Protein AF-A0A3L6RQE0-F1 (afdb_monomer)

Mean predicted aligned error: 14.29 Å

pLDDT: mean 78.89, std 15.59, range [37.16, 96.25]

Secondary structure (DSSP, 8-state):
-PPPP-TTHHHHHHHSTTT---EEEEEEEEEPPP-S--TTPPPPEEEEEE-SS-EEEEEPPGGGTHHHHTTSS-TT-EEE-SS-------BTTB--EEEEPHHHHHHHHSS-HHHHHIIIIIS--HHHHHHHHHHHTTEEEEEEEEEEEEEETTEEEEEEEEEEEEEPPHHHHHHHHHHHHHHHS---S-----------PPPB--HHHHHHHTT--SS-EEEEEEEEE-EE--SSSEEEE---EETTEE---B-EEPTTS-EEETTTTEEES--EEEE-EEEE-

Foldseek 3Di:
DDDQWPPPVVVVCAVDPPPDFTKWFFQAKDFDDDPDPDPDAQTKIWTWTHSPHDIDIDIDDSVCSVCVVVVVDGGGRIDIHPHDDDDDFFDVAGKDWAKEFLQQVCVQLVDHQQVLCCCVPPVNVVVVNVVSVVVRAQFKWWFWWWWDFDQDPNATFIHIYGDHTGGDDVVVVVVVVVVVVVVVDDDDDDDDPDPPDDDDDAAEDGPNVSVVCGRVDPDIGIYIYTTGFHDKPPVPFKAFFAQDDDPNHGRRDHWDQDPVRWTADPVVRDIGNDTGMGTTIGTMD

Nearest PDB structures (foldseek):
  2cqa-assembly1_A  TM=5.561E-01  e=3.765E-01  Homo sapiens
  7zi4-assembly1_D  TM=5.943E-01  e=1.727E+00  Homo sapiens
  5xxu-assembly1_X  TM=3.692E-01  e=7.918E+00  Toxoplasma gondii
  6odm-assembly1_5  TM=3.139E-01  e=6.032E+00  Human alphaherpesvirus 1 strain KOS

Solvent-accessible surface area (backbone atoms only — not comparable to full-atom values): 16237 Å² total; per-residue (Å²): 132,90,79,80,50,35,61,56,38,61,68,49,39,51,79,47,66,72,79,64,64,47,30,30,30,27,70,38,64,44,78,51,81,82,91,62,99,61,97,81,72,72,61,50,32,42,36,28,38,24,17,86,76,46,75,44,78,48,73,55,57,62,92,54,31,59,39,47,76,73,55,72,50,38,65,72,34,74,46,65,46,80,76,72,84,56,81,75,50,52,30,104,67,29,57,40,72,30,35,32,32,44,66,17,36,31,58,56,66,72,48,54,42,48,57,58,46,36,27,58,70,72,72,54,38,56,65,65,45,49,53,51,52,57,73,47,38,78,39,58,26,40,33,33,32,41,38,32,45,44,78,54,95,92,38,66,39,59,42,36,34,28,63,37,53,40,74,65,50,72,67,65,48,49,54,51,53,54,51,54,54,58,73,70,52,81,90,76,86,77,84,83,80,78,84,83,81,71,78,86,73,70,53,75,47,52,32,38,64,49,58,75,46,57,42,70,43,92,59,73,44,68,34,30,30,68,32,40,35,68,52,69,46,75,91,57,36,52,45,46,13,36,72,52,69,54,95,90,38,75,58,61,45,71,34,47,75,46,97,88,65,35,32,35,21,83,87,78,70,47,75,42,80,73,70,40,45,38,32,43,25,58,32,45,42

Radius of gyration: 23.14 Å; Cα contacts (8 Å, |Δi|>4): 524; chains: 1; bounding box: 54×66×64 Å

Organism: Panicum miliaceum (NCBI:txid4540)

Structure (mmCIF, N/CA/C/O backbone):
data_AF-A0A3L6RQE0-F1
#
_entry.id   AF-A0A3L6RQE0-F1
#
loop_
_atom_site.group_PDB
_atom_site.id
_atom_site.type_symbol
_atom_site.label_atom_id
_atom_site.label_alt_id
_atom_site.label_comp_id
_atom_site.label_asym_id
_atom_site.label_entity_id
_atom_site.label_seq_id
_atom_site.pdbx_PDB_ins_code
_atom_site.Cartn_x
_atom_site.Cartn_y
_atom_site.Cartn_z
_atom_site.occupancy
_atom_site.B_iso_or_equiv
_atom_site.auth_seq_id
_atom_site.auth_comp_id
_atom_site.auth_asym_id
_atom_site.auth_atom_id
_atom_site.pdbx_PDB_model_num
ATOM 1 N N . MET A 1 1 ? 19.997 -33.971 -21.549 1.00 47.91 1 MET A N 1
ATOM 2 C CA . MET A 1 1 ? 18.535 -34.099 -21.370 1.00 47.91 1 MET A CA 1
ATOM 3 C C . MET A 1 1 ? 17.936 -32.717 -21.537 1.00 47.91 1 MET A C 1
ATOM 5 O O . MET A 1 1 ? 18.434 -31.799 -20.897 1.00 47.91 1 MET A O 1
ATOM 9 N N . ALA A 1 2 ? 16.962 -32.547 -22.431 1.00 62.84 2 ALA A N 1
ATOM 10 C CA . ALA A 1 2 ? 16.212 -31.298 -22.519 1.00 62.84 2 ALA A CA 1
ATOM 11 C C . ALA A 1 2 ? 15.302 -31.216 -21.287 1.00 62.84 2 ALA A C 1
ATOM 13 O O . ALA A 1 2 ? 14.578 -32.166 -21.003 1.00 62.84 2 ALA A O 1
ATOM 14 N N . VAL A 1 3 ? 15.424 -30.143 -20.509 1.00 79.00 3 VAL A N 1
ATOM 15 C CA . VAL A 1 3 ? 14.525 -29.876 -19.385 1.00 79.00 3 VAL A CA 1
ATOM 16 C C . VAL A 1 3 ? 13.423 -28.973 -19.914 1.00 79.00 3 VAL A C 1
ATOM 18 O O . VAL A 1 3 ? 13.719 -27.893 -20.422 1.00 79.00 3 VAL A O 1
ATOM 21 N N . ASP A 1 4 ? 12.174 -29.416 -19.808 1.00 88.31 4 ASP A N 1
ATOM 22 C CA . ASP A 1 4 ? 11.033 -28.624 -20.256 1.00 88.31 4 ASP A CA 1
ATOM 23 C C . ASP A 1 4 ? 10.726 -27.510 -19.252 1.00 88.31 4 ASP A C 1
ATOM 25 O O . ASP A 1 4 ? 10.445 -27.757 -18.075 1.00 88.31 4 ASP A O 1
ATOM 29 N N . LEU A 1 5 ? 10.788 -26.266 -19.730 1.00 91.88 5 LEU A N 1
ATOM 30 C CA . LEU A 1 5 ? 10.343 -25.097 -18.977 1.00 91.88 5 LEU A CA 1
ATOM 31 C C . LEU A 1 5 ? 8.812 -25.051 -18.941 1.00 91.88 5 LEU A C 1
ATOM 33 O O . LEU A 1 5 ? 8.138 -25.427 -19.902 1.00 91.88 5 LEU A O 1
ATOM 37 N N . SER A 1 6 ? 8.254 -24.546 -17.843 1.00 92.06 6 SER A N 1
ATOM 38 C CA . SER A 1 6 ? 6.813 -24.350 -17.672 1.00 92.06 6 SER A CA 1
ATOM 39 C C . SER A 1 6 ? 6.322 -23.148 -18.484 1.00 92.06 6 SER A C 1
ATOM 41 O O . SER A 1 6 ? 6.024 -22.101 -17.920 1.00 92.06 6 SER A O 1
ATOM 43 N N . ARG A 1 7 ? 6.259 -23.285 -19.812 1.00 89.44 7 ARG A N 1
ATOM 44 C CA . ARG A 1 7 ? 5.863 -22.218 -20.749 1.00 89.44 7 ARG A CA 1
ATOM 45 C C . ARG A 1 7 ? 4.547 -21.544 -20.350 1.00 89.44 7 ARG A C 1
ATOM 47 O O . ARG A 1 7 ? 3.559 -22.225 -20.091 1.00 89.44 7 ARG A O 1
ATOM 54 N N . GLY A 1 8 ? 4.532 -20.212 -20.346 1.00 82.81 8 GLY A N 1
ATOM 55 C CA . GLY A 1 8 ? 3.376 -19.399 -19.959 1.00 82.81 8 GLY A CA 1
ATOM 56 C C . GLY A 1 8 ? 3.173 -19.269 -18.446 1.00 82.81 8 GLY A C 1
ATOM 57 O O . GLY A 1 8 ? 2.335 -18.477 -18.015 1.00 82.81 8 GLY A O 1
ATOM 58 N N . ALA A 1 9 ? 3.937 -19.996 -17.623 1.00 83.38 9 ALA A N 1
ATOM 59 C CA . ALA A 1 9 ? 3.773 -19.947 -16.181 1.00 83.38 9 ALA A CA 1
ATOM 60 C C . ALA A 1 9 ? 4.142 -18.589 -15.591 1.00 83.38 9 ALA A C 1
ATOM 62 O O . ALA A 1 9 ? 3.524 -18.207 -14.612 1.00 83.38 9 ALA A O 1
ATOM 63 N N . VAL A 1 10 ? 5.080 -17.836 -16.174 1.00 77.75 10 VAL A N 1
ATOM 64 C CA . VAL A 1 10 ? 5.424 -16.500 -15.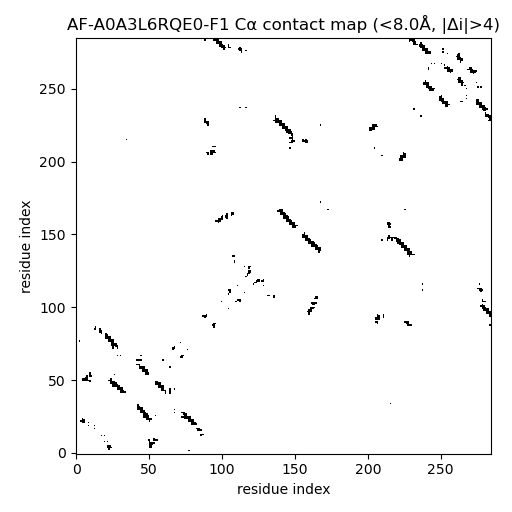656 1.00 77.75 10 VAL A CA 1
ATOM 65 C C . VAL A 1 10 ? 4.207 -15.568 -15.667 1.00 77.75 10 VAL A C 1
ATOM 67 O O . VAL A 1 10 ? 3.996 -14.843 -14.699 1.00 77.75 10 VAL A O 1
ATOM 70 N N . ALA A 1 11 ? 3.376 -15.629 -16.710 1.00 72.19 11 ALA A N 1
ATOM 71 C CA . ALA A 1 11 ? 2.123 -14.879 -16.757 1.00 72.19 11 ALA A CA 1
ATOM 72 C C . ALA A 1 11 ? 1.101 -15.430 -15.742 1.00 72.19 11 ALA A C 1
ATOM 74 O O . ALA A 1 11 ? 0.534 -14.676 -14.959 1.00 72.19 11 ALA A O 1
ATOM 75 N N . ALA A 1 12 ? 0.934 -16.755 -15.677 1.00 72.81 12 ALA A N 1
ATOM 76 C CA . ALA A 1 12 ? -0.024 -17.399 -14.770 1.00 72.81 12 ALA A CA 1
ATOM 77 C C . ALA A 1 12 ? 0.341 -17.273 -13.273 1.00 72.81 12 ALA A C 1
ATOM 79 O O . ALA A 1 12 ? -0.528 -17.329 -12.403 1.00 72.81 12 ALA A O 1
ATOM 80 N N . MET A 1 13 ? 1.625 -17.086 -12.953 1.00 68.19 13 MET A N 1
ATOM 81 C CA . MET A 1 13 ? 2.130 -16.907 -11.588 1.00 68.19 13 MET A CA 1
ATOM 82 C C . MET A 1 13 ? 1.535 -15.672 -10.897 1.00 68.19 13 MET A C 1
ATOM 84 O O . MET A 1 13 ? 1.446 -15.660 -9.671 1.00 68.19 13 MET A O 1
ATOM 88 N N . SER A 1 14 ? 1.120 -14.666 -11.669 1.00 58.84 14 SER A N 1
ATOM 89 C CA . SER A 1 14 ? 0.445 -13.455 -11.195 1.00 58.84 14 SER A CA 1
ATOM 90 C C . SER A 1 14 ? -1.030 -13.684 -10.835 1.00 58.84 14 SER A C 1
ATOM 92 O O . SER A 1 14 ? -1.529 -13.087 -9.883 1.00 58.84 14 SER A O 1
ATOM 94 N N . GLU A 1 15 ? -1.719 -14.564 -11.561 1.00 55.69 15 GLU A N 1
ATOM 95 C CA . GLU A 1 15 ? -3.167 -14.767 -11.432 1.00 55.69 15 GLU A CA 1
ATOM 96 C C . GLU A 1 15 ? -3.530 -15.783 -10.336 1.00 55.69 15 GLU A C 1
ATOM 98 O O . GLU A 1 15 ? -4.618 -15.717 -9.765 1.00 55.69 15 GLU A O 1
ATOM 103 N N . GLN A 1 16 ? -2.633 -16.732 -10.029 1.00 53.78 16 GLN A N 1
ATOM 104 C CA . GLN A 1 16 ? -2.876 -17.813 -9.057 1.00 53.78 16 GLN A CA 1
ATOM 105 C C . GLN A 1 16 ? -1.690 -18.111 -8.102 1.00 53.78 16 GLN A C 1
ATOM 107 O O . GLN A 1 16 ? -1.228 -19.258 -8.013 1.00 53.78 16 GLN A O 1
ATOM 112 N N . PRO A 1 17 ? -1.166 -17.128 -7.346 1.00 58.81 17 PRO A N 1
ATOM 113 C CA . PRO A 1 17 ? -0.177 -17.399 -6.299 1.00 58.81 17 PRO A CA 1
ATOM 114 C C . PRO A 1 17 ? -0.834 -18.068 -5.068 1.00 58.81 17 PRO A C 1
ATOM 116 O O . PRO A 1 17 ? -1.911 -17.627 -4.664 1.00 58.81 17 PRO A O 1
ATOM 119 N N . PRO A 1 18 ? -0.239 -19.094 -4.410 1.00 50.94 18 PRO A N 1
ATOM 120 C CA . PRO A 1 18 ? 1.022 -19.810 -4.663 1.00 50.94 18 PRO A CA 1
ATOM 121 C C . PRO A 1 18 ? 0.813 -21.253 -5.195 1.00 50.94 18 PRO A C 1
ATOM 123 O O . PRO A 1 18 ? 1.553 -22.169 -4.838 1.00 50.94 18 PRO A O 1
ATOM 126 N N . ALA A 1 19 ? -0.225 -21.510 -5.999 1.00 59.62 19 ALA A N 1
ATOM 127 C CA . ALA A 1 19 ? -0.614 -22.879 -6.368 1.00 59.62 19 ALA A CA 1
ATOM 128 C C . ALA A 1 19 ? 0.319 -23.552 -7.399 1.00 59.62 19 ALA A C 1
ATOM 130 O O . ALA A 1 19 ? 0.367 -24.783 -7.484 1.00 59.62 19 ALA A O 1
ATOM 131 N N . LEU A 1 20 ? 1.059 -22.771 -8.192 1.00 74.50 20 LEU A N 1
ATOM 132 C CA . LEU A 1 20 ? 1.929 -23.292 -9.248 1.00 74.50 20 LEU A CA 1
ATOM 133 C C . LEU A 1 20 ? 3.323 -23.629 -8.695 1.00 74.50 20 LEU A C 1
ATOM 135 O O . LEU A 1 20 ? 3.810 -23.006 -7.762 1.00 74.50 20 LEU A O 1
ATOM 139 N N . ARG A 1 21 ? 4.002 -24.616 -9.292 1.00 89.44 21 ARG A N 1
ATOM 140 C CA . ARG A 1 21 ? 5.417 -24.944 -9.010 1.00 89.44 21 ARG A CA 1
ATOM 141 C C . ARG A 1 21 ? 6.229 -24.952 -10.306 1.00 89.44 21 ARG A C 1
ATOM 143 O O . ARG A 1 21 ? 6.628 -26.024 -10.776 1.00 89.44 21 ARG A O 1
ATOM 150 N N . PRO A 1 22 ? 6.397 -23.782 -10.942 1.00 91.19 22 PRO A N 1
ATOM 151 C CA . PRO A 1 22 ? 6.916 -23.695 -12.296 1.00 91.19 22 PRO A CA 1
ATOM 152 C C . PRO A 1 22 ? 8.407 -24.019 -12.362 1.00 91.19 22 PRO A C 1
ATOM 154 O O . PRO A 1 22 ? 9.177 -23.717 -11.448 1.00 91.19 22 PRO A O 1
ATOM 157 N N . VAL A 1 23 ? 8.808 -24.628 -13.475 1.00 94.88 23 VAL A N 1
ATOM 158 C CA . VAL A 1 23 ? 10.204 -24.841 -13.855 1.00 94.88 23 VAL A CA 1
ATOM 159 C C . VAL A 1 23 ? 10.617 -23.703 -14.782 1.00 94.88 23 VAL A C 1
ATOM 161 O O . VAL A 1 23 ? 10.086 -23.580 -15.884 1.00 94.88 23 VAL A O 1
ATOM 164 N N . LEU A 1 24 ? 11.544 -22.865 -14.328 1.00 94.38 24 LEU A N 1
ATOM 165 C CA . LEU A 1 24 ? 11.995 -21.653 -15.010 1.00 94.38 24 LEU A CA 1
ATOM 166 C C . LEU A 1 24 ? 13.511 -21.680 -15.201 1.00 94.38 24 LEU A C 1
ATOM 168 O O . LEU A 1 24 ? 14.238 -22.343 -14.462 1.00 94.38 24 LEU A O 1
ATOM 172 N N . GLN A 1 25 ? 13.999 -20.922 -16.172 1.00 95.44 25 GLN A N 1
ATOM 173 C CA . GLN A 1 25 ? 15.420 -20.717 -16.404 1.00 95.44 25 GLN A CA 1
ATOM 174 C C . GLN A 1 25 ? 15.863 -19.349 -15.889 1.00 95.44 25 GLN A C 1
ATOM 176 O O . GLN A 1 25 ? 15.201 -18.345 -16.126 1.00 95.44 25 GLN A O 1
ATOM 181 N N . VAL A 1 26 ? 17.020 -19.287 -15.238 1.00 95.38 26 VAL A N 1
ATOM 182 C CA . VAL A 1 26 ? 17.689 -18.033 -14.886 1.00 95.38 26 VAL A CA 1
ATOM 183 C C . VAL A 1 26 ? 18.218 -17.389 -16.168 1.00 95.38 26 VAL A C 1
ATOM 185 O O . VAL A 1 26 ? 19.224 -17.825 -16.731 1.00 95.38 26 VAL A O 1
ATOM 188 N N . ALA A 1 27 ? 17.529 -16.359 -16.644 1.00 89.88 27 ALA A N 1
ATOM 189 C CA . ALA A 1 27 ? 17.930 -15.563 -17.797 1.00 89.88 27 ALA A CA 1
ATOM 190 C C . ALA A 1 27 ? 19.078 -14.606 -17.449 1.00 89.88 27 ALA A C 1
ATOM 192 O O . ALA A 1 27 ? 19.989 -14.422 -18.258 1.00 89.88 27 ALA A O 1
ATOM 193 N N . ASP A 1 28 ? 19.057 -14.052 -16.235 1.00 89.94 28 ASP A N 1
ATOM 194 C CA . ASP A 1 28 ? 20.114 -13.198 -15.703 1.00 89.94 28 ASP A CA 1
ATOM 195 C C . ASP A 1 28 ? 20.188 -13.291 -14.174 1.00 89.94 28 ASP A C 1
ATOM 197 O O . ASP A 1 28 ? 19.186 -13.548 -13.499 1.00 89.94 28 ASP A O 1
ATOM 201 N N . VAL A 1 29 ? 21.387 -13.086 -13.633 1.00 88.75 29 VAL A N 1
ATOM 202 C CA . VAL A 1 29 ? 21.613 -12.933 -12.197 1.00 88.75 29 VAL A CA 1
ATOM 203 C C . VAL A 1 29 ? 22.657 -11.859 -11.965 1.00 88.75 29 VAL A C 1
ATOM 205 O O . VAL A 1 29 ? 23.770 -11.927 -12.484 1.00 88.75 29 VAL A O 1
ATOM 208 N N . GLN A 1 30 ? 22.306 -10.881 -11.139 1.00 81.12 30 GLN A N 1
ATOM 209 C CA . GLN A 1 30 ? 23.227 -9.833 -10.737 1.00 81.12 30 GLN A CA 1
ATOM 210 C C . GLN A 1 30 ? 23.341 -9.810 -9.219 1.00 81.12 30 GLN A C 1
ATOM 212 O O . GLN A 1 30 ? 22.357 -9.583 -8.508 1.00 81.12 30 GLN A O 1
ATOM 217 N N . GLN A 1 31 ? 24.563 -10.019 -8.728 1.00 75.88 31 GLN A N 1
ATOM 218 C CA . GLN A 1 31 ? 24.910 -9.613 -7.373 1.00 75.88 31 GLN A CA 1
ATOM 219 C C . GLN A 1 31 ? 24.965 -8.091 -7.356 1.00 75.88 31 GLN A C 1
ATOM 221 O O . GLN A 1 31 ? 25.720 -7.470 -8.108 1.00 75.88 31 GLN A O 1
ATOM 226 N N . LEU A 1 32 ? 24.113 -7.492 -6.539 1.00 64.69 32 LEU A N 1
ATOM 227 C CA . LEU A 1 32 ? 24.085 -6.051 -6.386 1.00 64.69 32 LEU A CA 1
ATOM 228 C C . LEU A 1 32 ? 25.204 -5.658 -5.408 1.00 64.69 32 LEU A C 1
ATOM 230 O O . LEU A 1 32 ? 25.310 -6.273 -4.342 1.00 64.69 32 LEU A O 1
ATOM 234 N N . PRO A 1 33 ? 26.070 -4.692 -5.769 1.00 49.50 33 PRO A N 1
ATOM 235 C CA . PRO A 1 33 ? 27.198 -4.307 -4.935 1.00 49.50 33 PRO A CA 1
ATOM 236 C C . PRO A 1 33 ? 26.728 -3.811 -3.567 1.00 49.50 33 PRO A C 1
ATOM 238 O O . PRO A 1 33 ? 25.702 -3.140 -3.436 1.00 49.50 33 PRO A O 1
ATOM 241 N N . TRP A 1 34 ? 27.507 -4.144 -2.539 1.00 49.28 34 TRP A N 1
ATOM 242 C CA . TRP A 1 34 ? 27.291 -3.6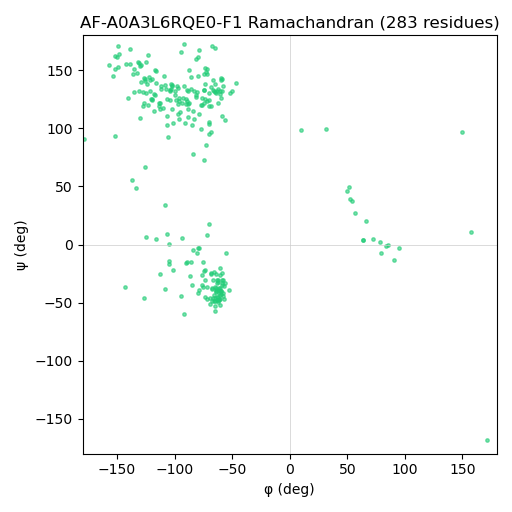23 -1.199 1.00 49.28 34 TRP A CA 1
ATOM 243 C C . TRP A 1 34 ? 27.569 -2.111 -1.206 1.00 49.28 34 TRP A C 1
ATOM 245 O O . TRP A 1 34 ? 28.592 -1.660 -1.717 1.00 49.28 34 TRP A O 1
ATOM 255 N N . LEU A 1 35 ? 26.680 -1.313 -0.616 1.00 40.72 35 LEU A N 1
ATOM 256 C CA . LEU A 1 35 ? 26.920 0.120 -0.386 1.00 40.72 35 LEU A CA 1
ATOM 257 C C . LEU A 1 35 ? 27.195 0.432 1.099 1.00 40.72 35 LEU A C 1
ATOM 259 O O . LEU A 1 35 ? 27.313 1.593 1.474 1.00 40.72 35 LEU A O 1
ATOM 263 N N . SER A 1 36 ? 27.371 -0.597 1.943 1.00 41.75 36 SER A N 1
ATOM 264 C CA . SER A 1 36 ? 27.761 -0.467 3.356 1.00 41.75 36 SER A CA 1
ATOM 265 C C . SER A 1 36 ? 29.078 -1.190 3.652 1.00 41.75 36 SER A C 1
ATOM 267 O O . SER A 1 36 ? 29.203 -2.387 3.420 1.00 41.75 36 SER A O 1
ATOM 269 N N . ARG A 1 37 ? 30.064 -0.476 4.213 1.00 40.91 37 ARG A N 1
ATOM 270 C CA . ARG A 1 37 ? 31.381 -0.996 4.653 1.00 40.91 37 ARG A CA 1
ATOM 271 C C . ARG A 1 37 ? 31.316 -1.917 5.891 1.00 40.91 37 ARG A C 1
ATOM 273 O O . ARG A 1 37 ? 32.341 -2.118 6.538 1.00 40.91 37 ARG A O 1
ATOM 280 N N . SER A 1 38 ? 30.149 -2.455 6.245 1.00 45.72 38 SER A N 1
ATOM 281 C CA . SER A 1 38 ? 30.011 -3.419 7.341 1.00 45.72 38 SER A CA 1
ATOM 282 C C . SER A 1 38 ? 30.025 -4.851 6.805 1.00 45.72 38 SER A C 1
ATOM 284 O O . SER A 1 38 ? 29.242 -5.209 5.927 1.00 45.72 38 SER A O 1
ATOM 286 N N . ALA A 1 39 ? 30.922 -5.674 7.345 1.00 44.97 39 ALA A N 1
ATOM 287 C CA . ALA A 1 39 ? 31.268 -7.010 6.853 1.00 44.97 39 ALA A CA 1
ATOM 288 C C . ALA A 1 39 ? 30.193 -8.101 7.073 1.00 44.97 39 ALA A C 1
ATOM 290 O O . ALA A 1 39 ? 30.476 -9.273 6.846 1.00 44.97 39 ALA A O 1
ATOM 291 N N . ALA A 1 40 ? 28.984 -7.747 7.526 1.00 49.38 40 ALA A N 1
ATOM 292 C CA . ALA A 1 40 ? 28.003 -8.705 8.051 1.00 49.38 40 ALA A CA 1
ATOM 293 C C . ALA A 1 40 ? 26.684 -8.826 7.257 1.00 49.38 40 ALA A C 1
ATOM 295 O O . ALA A 1 40 ? 25.797 -9.552 7.692 1.00 49.38 40 ALA A O 1
ATOM 296 N N . SER A 1 41 ? 26.520 -8.152 6.110 1.00 55.31 41 SER A N 1
ATOM 297 C CA . SER A 1 41 ? 25.268 -8.235 5.328 1.00 55.31 41 SER A CA 1
ATOM 298 C C . SER A 1 41 ? 25.346 -9.251 4.181 1.00 55.31 41 SER A C 1
ATOM 300 O O . SER A 1 41 ? 26.325 -9.284 3.435 1.00 55.31 41 SER A O 1
ATOM 302 N N . THR A 1 42 ? 24.309 -10.084 4.024 1.00 58.19 42 THR A N 1
ATOM 303 C CA . THR A 1 42 ? 24.195 -11.041 2.909 1.00 58.19 42 THR A CA 1
ATOM 304 C C . THR A 1 42 ? 23.988 -10.311 1.572 1.00 58.19 42 THR A C 1
ATOM 306 O O . THR A 1 42 ? 23.146 -9.410 1.510 1.00 58.19 42 THR A O 1
ATOM 309 N N . PRO A 1 43 ? 24.684 -10.695 0.485 1.00 63.81 43 PRO A N 1
ATOM 310 C CA . PRO A 1 43 ? 24.591 -10.009 -0.803 1.00 63.81 43 PRO A CA 1
ATOM 311 C C . PRO A 1 43 ? 23.190 -10.128 -1.421 1.00 63.81 43 PRO A C 1
ATOM 313 O O . PRO A 1 43 ? 22.632 -11.221 -1.537 1.00 63.81 43 PRO A O 1
ATOM 316 N N . ARG A 1 44 ? 22.621 -8.999 -1.867 1.00 66.00 44 ARG A N 1
ATOM 317 C CA . ARG A 1 44 ? 21.329 -8.989 -2.570 1.00 66.00 44 ARG A CA 1
ATOM 318 C C . ARG A 1 44 ? 21.524 -9.480 -3.998 1.00 66.00 44 ARG A C 1
ATOM 320 O O . ARG A 1 44 ? 22.342 -8.943 -4.744 1.00 66.00 44 ARG A O 1
ATOM 327 N N . CYS A 1 45 ? 20.743 -10.484 -4.380 1.00 77.19 45 CYS A N 1
ATOM 328 C CA . CYS A 1 45 ? 20.812 -11.077 -5.707 1.00 77.19 45 CYS A CA 1
ATOM 329 C C . CYS A 1 45 ? 19.524 -10.781 -6.470 1.00 77.19 45 CYS A C 1
ATOM 331 O O . CYS A 1 45 ? 18.439 -11.217 -6.075 1.00 77.19 45 CYS A O 1
ATOM 333 N N . ARG A 1 46 ? 19.651 -10.035 -7.567 1.00 79.44 46 ARG A N 1
ATOM 334 C CA . ARG A 1 46 ? 18.565 -9.836 -8.523 1.00 79.44 46 ARG A CA 1
ATOM 335 C C . ARG A 1 46 ? 18.569 -10.987 -9.514 1.00 79.44 46 ARG A C 1
ATOM 337 O O . ARG A 1 46 ? 19.627 -11.343 -10.030 1.00 79.44 46 ARG A O 1
ATOM 344 N N . LEU A 1 47 ? 17.395 -11.545 -9.777 1.00 82.12 47 LEU A N 1
ATOM 345 C CA . LEU A 1 47 ? 17.193 -12.633 -10.723 1.00 82.12 47 LEU A CA 1
ATOM 346 C C . LEU A 1 47 ? 16.219 -12.213 -11.804 1.00 82.12 47 LEU A C 1
ATOM 348 O O . LEU A 1 47 ? 15.214 -11.566 -11.526 1.00 82.12 47 LEU A O 1
ATOM 352 N N . VAL A 1 48 ? 16.497 -12.648 -13.023 1.00 85.19 48 VAL A N 1
ATOM 353 C CA . VAL A 1 48 ? 15.523 -12.665 -14.108 1.00 85.19 48 VAL A CA 1
ATOM 354 C C . VAL A 1 48 ? 15.256 -14.126 -14.429 1.00 85.19 48 VAL A C 1
ATOM 356 O O . VAL A 1 48 ? 16.177 -14.863 -14.777 1.00 85.19 48 VAL A O 1
ATOM 359 N N . LEU A 1 49 ? 14.008 -14.556 -14.278 1.00 87.25 49 LEU A N 1
ATOM 360 C CA . LEU A 1 49 ? 13.553 -15.916 -14.548 1.00 87.25 49 LEU A CA 1
ATOM 361 C C . LEU A 1 49 ? 12.701 -15.926 -15.812 1.00 87.25 49 LEU A C 1
ATOM 363 O O . LEU A 1 49 ? 11.864 -15.050 -15.995 1.00 87.25 49 LEU A O 1
ATOM 367 N N . SER A 1 50 ? 12.895 -16.916 -16.674 1.00 91.44 50 SER A N 1
ATOM 368 C CA . SER A 1 50 ? 12.152 -17.076 -17.920 1.00 91.44 50 SER A CA 1
ATOM 369 C C . SER A 1 50 ? 11.507 -18.451 -18.008 1.00 91.44 50 SER A C 1
ATOM 371 O O . SER A 1 50 ? 12.116 -19.459 -17.650 1.00 91.44 50 SER A O 1
ATOM 373 N N . ASP A 1 51 ? 10.284 -18.499 -18.527 1.00 89.81 51 ASP A N 1
ATOM 374 C CA . ASP A 1 51 ? 9.599 -19.742 -18.894 1.00 89.81 51 ASP A CA 1
ATOM 375 C C . ASP A 1 51 ? 9.798 -20.125 -20.379 1.00 89.81 51 ASP A C 1
ATOM 377 O O . ASP A 1 51 ? 9.190 -21.078 -20.870 1.00 89.81 51 ASP A O 1
ATOM 381 N N . GLY A 1 52 ? 10.638 -19.381 -21.107 1.00 85.38 52 GLY A N 1
ATOM 382 C CA . GLY A 1 52 ? 10.842 -19.523 -22.550 1.00 85.38 52 GLY A CA 1
ATOM 383 C C . GLY A 1 52 ? 9.849 -18.746 -23.424 1.00 85.38 52 GLY A C 1
ATOM 384 O O . GLY A 1 52 ? 9.965 -18.805 -24.647 1.00 85.38 52 GLY A O 1
ATOM 385 N N . VAL A 1 53 ? 8.892 -18.027 -22.827 1.00 81.38 53 VAL A N 1
ATOM 386 C CA . VAL A 1 53 ? 7.936 -17.134 -23.508 1.00 81.38 53 VAL A CA 1
ATOM 387 C C . VAL A 1 53 ? 7.959 -15.734 -22.885 1.00 81.38 53 VAL A C 1
ATOM 389 O O . VAL A 1 53 ? 8.057 -14.741 -23.598 1.00 81.38 53 VAL A O 1
ATOM 392 N N . HIS A 1 54 ? 7.932 -15.656 -21.559 1.00 72.62 54 HIS A N 1
ATOM 393 C CA . HIS A 1 54 ? 7.962 -14.437 -20.767 1.00 72.62 54 HIS A CA 1
ATOM 394 C C . HIS A 1 54 ? 9.136 -14.464 -19.783 1.00 72.62 54 HIS A C 1
ATOM 396 O O . HIS A 1 54 ? 9.714 -15.516 -19.480 1.00 72.62 54 HIS A O 1
ATOM 402 N N . CYS A 1 55 ? 9.480 -13.287 -19.268 1.00 76.69 55 CYS A N 1
ATOM 403 C CA . CYS A 1 55 ? 10.500 -13.106 -18.245 1.00 76.69 55 CYS A CA 1
ATOM 404 C C . CYS A 1 55 ? 9.912 -12.347 -17.056 1.00 76.69 55 CYS A C 1
ATOM 406 O O . CYS A 1 55 ? 9.141 -11.409 -17.237 1.00 76.69 55 CYS A O 1
ATOM 408 N N . LEU A 1 56 ? 10.320 -12.732 -15.851 1.00 68.69 56 LEU A N 1
ATOM 409 C CA . LEU A 1 56 ? 9.982 -12.072 -14.599 1.00 68.69 56 LEU A CA 1
ATOM 410 C C . LEU A 1 56 ? 11.263 -11.709 -13.861 1.00 68.69 56 LEU A C 1
ATOM 412 O O . LEU A 1 56 ? 12.134 -12.556 -13.666 1.00 68.69 56 LEU A O 1
ATOM 416 N N . GLN A 1 57 ? 11.359 -10.461 -13.419 1.00 74.12 57 GLN A N 1
ATOM 417 C CA . GLN A 1 57 ? 12.425 -10.026 -12.530 1.00 74.12 57 GLN A CA 1
ATOM 418 C C . GLN A 1 57 ? 11.984 -10.170 -11.069 1.00 74.12 57 GLN A C 1
ATOM 420 O O . GLN A 1 57 ? 10.872 -9.790 -10.714 1.00 74.12 57 GLN A O 1
ATOM 425 N N . GLY A 1 58 ? 12.869 -10.682 -10.216 1.00 70.06 58 GLY A N 1
ATOM 426 C CA . GLY A 1 58 ? 12.627 -10.843 -8.785 1.00 70.06 58 GLY A CA 1
ATOM 427 C C . GLY A 1 58 ? 13.900 -10.721 -7.951 1.00 70.06 58 GLY A C 1
ATOM 428 O O . GLY A 1 58 ? 15.018 -10.674 -8.470 1.00 70.06 58 GLY A O 1
ATOM 429 N N . LEU A 1 59 ? 13.724 -10.665 -6.634 1.00 70.62 59 LEU A N 1
ATOM 430 C CA . LEU A 1 59 ? 14.814 -10.700 -5.662 1.00 70.62 59 LEU A CA 1
ATOM 431 C C . LEU A 1 59 ? 14.885 -12.084 -5.027 1.00 70.62 59 LEU A C 1
ATOM 433 O O . LEU A 1 59 ? 13.871 -12.636 -4.604 1.00 70.62 59 LEU A O 1
ATOM 437 N N . LEU A 1 60 ? 16.095 -12.627 -4.936 1.00 77.00 60 LEU A N 1
ATOM 438 C CA . LEU A 1 60 ? 16.339 -13.834 -4.162 1.00 77.00 60 LEU A CA 1
ATOM 439 C C . LEU A 1 60 ? 16.316 -13.489 -2.669 1.00 77.00 60 LEU A C 1
ATOM 441 O O . LEU A 1 60 ? 16.956 -12.523 -2.248 1.00 77.00 60 LEU A O 1
ATOM 445 N N . VAL A 1 61 ? 15.603 -14.284 -1.871 1.00 73.31 61 VAL A N 1
ATOM 446 C CA . VAL A 1 61 ? 15.608 -14.137 -0.409 1.00 73.31 61 VAL A CA 1
ATOM 447 C C . VAL A 1 61 ? 17.035 -14.286 0.133 1.00 73.31 61 VAL A C 1
ATOM 449 O O . VAL A 1 61 ? 17.806 -15.114 -0.357 1.00 73.31 61 VAL A O 1
ATOM 452 N N . SER A 1 62 ? 17.392 -13.496 1.150 1.00 71.06 62 SER A N 1
ATOM 453 C CA . SER A 1 62 ? 18.746 -13.441 1.729 1.00 71.06 62 SER A CA 1
ATOM 454 C C . SER A 1 62 ? 19.284 -14.817 2.132 1.00 71.06 62 SER A C 1
ATOM 456 O O . SER A 1 62 ? 20.440 -15.130 1.853 1.00 71.06 62 SER A O 1
ATOM 458 N N . GLY A 1 63 ? 18.427 -15.684 2.682 1.00 74.19 63 GLY A N 1
ATOM 459 C CA . GLY A 1 63 ? 18.782 -17.061 3.047 1.00 74.19 63 GLY A CA 1
ATOM 460 C C . GLY A 1 63 ? 19.253 -17.934 1.875 1.00 74.19 63 GLY A C 1
ATOM 461 O O . GLY A 1 63 ? 19.957 -18.917 2.090 1.00 74.19 63 GLY A O 1
ATOM 462 N N . LEU A 1 64 ? 18.930 -17.565 0.631 1.00 82.12 64 LEU A N 1
ATOM 463 C CA . LEU A 1 64 ? 19.342 -18.274 -0.584 1.00 82.12 64 LEU A CA 1
ATOM 464 C C . LEU A 1 64 ? 20.458 -17.557 -1.359 1.00 82.12 64 LEU A C 1
ATOM 466 O O . LEU A 1 64 ? 20.913 -18.078 -2.374 1.00 82.12 64 LEU A O 1
ATOM 470 N N . ALA A 1 65 ? 20.946 -16.404 -0.889 1.00 81.75 65 ALA A N 1
ATOM 471 C CA . ALA A 1 65 ? 22.006 -15.644 -1.560 1.00 81.75 65 ALA A CA 1
ATOM 472 C C . ALA A 1 65 ? 23.301 -16.455 -1.759 1.00 81.75 65 ALA A C 1
ATOM 474 O O . ALA A 1 65 ? 24.005 -16.269 -2.755 1.00 81.75 65 ALA A O 1
ATOM 475 N N . HIS A 1 66 ? 23.577 -17.401 -0.853 1.00 83.88 66 HIS A N 1
ATOM 476 C CA . HIS A 1 66 ? 24.703 -18.329 -0.961 1.00 83.88 66 HIS A CA 1
ATOM 477 C C . HIS A 1 66 ? 24.674 -19.128 -2.274 1.00 83.88 66 HIS A C 1
ATOM 479 O O . HIS A 1 66 ? 25.717 -19.341 -2.869 1.00 83.88 66 HIS A O 1
ATOM 485 N N . LEU A 1 67 ? 23.495 -19.459 -2.818 1.00 88.25 67 LEU A N 1
ATOM 486 C CA . LEU A 1 67 ? 23.394 -20.193 -4.085 1.00 88.25 67 LEU A CA 1
ATOM 487 C C . LEU A 1 67 ? 23.988 -19.418 -5.267 1.00 88.25 67 LEU A C 1
ATOM 489 O O . LEU A 1 67 ? 24.483 -20.028 -6.213 1.00 88.25 67 LEU A O 1
ATOM 493 N N . VAL A 1 68 ? 23.943 -18.085 -5.227 1.00 89.50 68 VAL A N 1
ATOM 494 C CA . VAL A 1 68 ? 24.576 -17.234 -6.242 1.00 89.50 68 VAL A CA 1
ATOM 495 C C . VAL A 1 68 ? 26.073 -17.118 -5.978 1.00 89.50 68 VAL A C 1
ATOM 497 O O . VAL A 1 68 ? 26.858 -17.197 -6.918 1.00 89.50 68 VAL A O 1
ATOM 500 N N . ALA A 1 69 ? 26.472 -16.960 -4.711 1.00 85.62 69 ALA A N 1
ATOM 501 C CA . ALA A 1 69 ? 27.881 -16.890 -4.314 1.00 85.62 69 ALA A CA 1
ATOM 502 C C . ALA A 1 69 ? 28.650 -18.181 -4.652 1.00 85.62 69 ALA A C 1
ATOM 504 O O . ALA A 1 69 ? 29.743 -18.119 -5.208 1.00 85.62 69 ALA A O 1
ATOM 505 N N . ASP A 1 70 ? 28.031 -19.335 -4.412 1.00 88.38 70 ASP A N 1
ATOM 506 C CA . ASP A 1 70 ? 28.584 -20.664 -4.680 1.00 88.38 70 ASP A CA 1
ATOM 507 C C . ASP A 1 70 ? 28.465 -21.056 -6.168 1.00 88.38 70 ASP A C 1
ATOM 509 O O . ASP A 1 70 ? 28.894 -22.132 -6.586 1.00 88.38 70 ASP A O 1
ATOM 513 N N . GLY A 1 71 ? 27.848 -20.202 -6.997 1.00 88.31 71 GLY A N 1
ATOM 514 C CA . GLY A 1 71 ? 27.682 -20.409 -8.437 1.00 88.31 71 GLY A CA 1
ATOM 515 C C . GLY A 1 71 ? 26.656 -21.480 -8.829 1.00 88.31 71 GLY A C 1
ATOM 516 O O . GLY A 1 71 ? 26.505 -21.772 -10.023 1.00 88.31 71 GLY A O 1
ATOM 517 N N . ALA A 1 72 ? 25.932 -22.059 -7.866 1.00 90.69 72 ALA A N 1
ATOM 518 C CA . ALA A 1 72 ? 24.833 -22.996 -8.111 1.00 90.69 72 ALA A CA 1
ATOM 519 C C . ALA A 1 72 ? 23.698 -22.330 -8.911 1.00 90.69 72 ALA A C 1
ATOM 521 O O . ALA A 1 72 ? 23.111 -22.927 -9.820 1.00 90.69 72 ALA A O 1
ATOM 522 N N . LEU A 1 73 ? 23.443 -21.057 -8.620 1.00 92.81 73 LEU A N 1
ATOM 523 C CA . LEU A 1 73 ? 22.486 -20.214 -9.306 1.00 92.81 73 LEU A CA 1
ATOM 524 C C . LEU A 1 73 ? 23.222 -19.199 -10.188 1.00 92.81 73 LEU A C 1
ATOM 526 O O . LEU A 1 73 ? 23.761 -18.202 -9.713 1.00 92.81 73 LEU A O 1
ATOM 530 N N . ARG A 1 74 ? 23.246 -19.465 -11.493 1.00 93.94 74 ARG A N 1
ATOM 531 C CA . ARG A 1 74 ? 23.901 -18.634 -12.507 1.00 93.94 74 ARG A CA 1
ATOM 532 C C . ARG A 1 74 ? 23.031 -18.538 -13.752 1.00 93.94 74 ARG A C 1
ATOM 534 O O . ARG A 1 74 ? 22.080 -19.302 -13.909 1.00 93.94 74 ARG A O 1
ATOM 541 N N . ARG A 1 75 ? 23.366 -17.627 -14.666 1.00 94.88 75 ARG A N 1
ATOM 542 C CA . ARG A 1 75 ? 22.701 -17.559 -15.973 1.00 94.88 75 ARG A CA 1
ATOM 543 C C . ARG A 1 75 ? 22.708 -18.937 -16.647 1.00 94.88 75 ARG A C 1
ATOM 545 O O . ARG A 1 75 ? 23.741 -19.599 -16.721 1.00 94.88 75 ARG A O 1
ATOM 552 N N . GLY A 1 76 ? 21.542 -19.358 -17.122 1.00 92.88 76 GLY A N 1
ATOM 553 C CA . GLY A 1 76 ? 21.305 -20.664 -17.729 1.00 92.88 76 GLY A CA 1
ATOM 554 C C . GLY A 1 76 ? 20.868 -21.763 -16.755 1.00 92.88 76 GLY A C 1
ATOM 555 O O . GLY A 1 76 ? 20.369 -22.783 -17.230 1.00 92.88 76 GLY A O 1
ATOM 556 N N . THR A 1 77 ? 20.991 -21.572 -15.432 1.00 95.38 77 THR A N 1
ATOM 557 C CA . THR A 1 77 ? 20.483 -22.524 -14.430 1.00 95.38 77 THR A CA 1
ATOM 558 C C . THR A 1 77 ? 18.976 -22.705 -14.604 1.00 95.38 77 THR A C 1
ATOM 560 O O . THR A 1 77 ? 18.240 -21.727 -14.693 1.00 95.38 77 THR A O 1
ATOM 563 N N . VAL A 1 78 ? 18.507 -23.952 -14.628 1.00 94.88 78 VAL A N 1
ATOM 564 C CA . VAL A 1 78 ? 17.076 -24.274 -14.609 1.00 94.88 78 VAL A CA 1
ATOM 565 C C . VAL A 1 78 ? 16.691 -24.658 -13.187 1.00 94.88 78 VAL A C 1
ATOM 567 O O . VAL A 1 78 ? 17.347 -25.495 -12.570 1.00 94.88 78 VAL A O 1
ATOM 570 N N . LEU A 1 79 ? 15.647 -24.027 -12.664 1.00 92.88 79 LEU A N 1
ATOM 571 C CA . LEU A 1 79 ? 15.179 -24.188 -11.295 1.00 92.88 79 LEU A CA 1
ATOM 572 C C . LEU A 1 79 ? 13.675 -24.421 -11.261 1.00 92.88 79 LEU A C 1
ATOM 574 O O . LEU A 1 79 ? 12.950 -24.043 -12.177 1.00 92.88 79 LEU A O 1
ATOM 578 N N . ARG A 1 80 ? 13.199 -25.033 -10.180 1.00 92.69 80 ARG A N 1
ATOM 579 C CA . ARG A 1 80 ? 11.774 -25.106 -9.867 1.00 92.69 80 ARG A CA 1
ATOM 580 C C . ARG A 1 80 ? 11.490 -24.170 -8.708 1.00 92.69 80 ARG A C 1
ATOM 582 O O . ARG A 1 80 ? 12.108 -24.311 -7.656 1.00 92.69 80 ARG A O 1
ATOM 589 N N . LEU A 1 81 ? 10.548 -23.255 -8.889 1.00 87.00 81 LEU A N 1
ATOM 590 C CA . LEU A 1 81 ? 10.068 -22.437 -7.785 1.00 87.00 81 LEU A CA 1
ATOM 591 C C . LEU A 1 81 ? 9.169 -23.293 -6.890 1.00 87.00 81 LEU A C 1
ATOM 593 O O . LEU A 1 81 ? 8.195 -23.888 -7.354 1.00 87.00 81 LEU A O 1
ATOM 597 N N . LEU A 1 82 ? 9.549 -23.399 -5.618 1.00 84.81 82 LEU A N 1
ATOM 598 C CA . LEU A 1 82 ? 8.779 -24.108 -4.592 1.00 84.81 82 LEU A CA 1
ATOM 599 C C . LEU A 1 82 ? 7.876 -23.145 -3.835 1.00 84.81 82 LEU A C 1
ATOM 601 O O . LEU A 1 82 ? 6.705 -23.436 -3.614 1.00 84.81 82 LEU A O 1
ATOM 605 N N . GLU A 1 83 ? 8.446 -21.999 -3.484 1.00 75.12 83 GLU A N 1
ATOM 606 C CA . GLU A 1 83 ? 7.787 -20.905 -2.801 1.00 75.12 83 GLU A CA 1
ATOM 607 C C . GLU A 1 83 ? 8.203 -19.617 -3.493 1.00 75.12 83 GLU A C 1
ATOM 609 O O . GLU A 1 83 ? 9.381 -19.394 -3.789 1.00 75.12 83 GLU A O 1
ATOM 614 N N . TYR A 1 84 ? 7.216 -18.795 -3.805 1.00 74.12 84 TYR A N 1
ATOM 615 C CA . TYR A 1 84 ? 7.414 -17.486 -4.391 1.00 74.12 84 TYR A CA 1
ATOM 616 C C . TYR A 1 84 ? 6.193 -16.634 -4.077 1.00 74.12 84 TYR A C 1
ATOM 618 O O . TYR A 1 84 ? 5.087 -17.141 -3.879 1.00 74.12 84 TYR A O 1
ATOM 626 N N . GLN A 1 85 ? 6.403 -15.326 -4.065 1.00 63.38 85 GLN A N 1
ATOM 627 C CA . GLN A 1 85 ? 5.329 -14.360 -3.972 1.00 63.38 85 GLN A CA 1
ATOM 628 C C . GLN A 1 85 ? 5.352 -13.525 -5.244 1.00 63.38 85 GLN A C 1
ATOM 630 O O . GLN A 1 85 ? 6.322 -12.820 -5.519 1.00 63.38 85 GLN A O 1
ATOM 635 N N . CYS A 1 86 ? 4.294 -13.649 -6.038 1.00 52.09 86 CYS A N 1
ATOM 636 C CA . CYS A 1 86 ? 4.060 -12.783 -7.179 1.00 52.09 86 CYS A CA 1
ATOM 637 C C . CYS A 1 86 ? 3.097 -11.694 -6.749 1.00 52.09 86 CYS A C 1
ATOM 639 O O . CYS A 1 86 ? 1.934 -11.957 -6.459 1.00 52.09 86 CYS A O 1
ATOM 641 N N . SER A 1 87 ? 3.602 -10.475 -6.694 1.00 49.03 87 SER A N 1
ATOM 642 C CA . SER A 1 87 ? 2.783 -9.285 -6.561 1.00 49.03 87 SER A CA 1
ATOM 643 C C . SER A 1 87 ? 2.678 -8.654 -7.938 1.00 49.03 87 SER A C 1
ATOM 645 O O . SER A 1 87 ? 3.648 -8.085 -8.429 1.00 49.03 87 SER A O 1
ATOM 647 N N . THR A 1 88 ? 1.531 -8.804 -8.586 1.00 37.16 88 THR A N 1
ATOM 648 C CA . THR A 1 88 ? 1.153 -7.957 -9.722 1.00 37.16 88 THR A CA 1
ATOM 649 C C . THR A 1 88 ? 0.433 -6.747 -9.191 1.00 37.16 88 THR A C 1
ATOM 651 O O . THR A 1 88 ? -0.439 -6.953 -8.365 1.00 37.16 88 THR A O 1
ATOM 654 N N . LEU A 1 89 ? 0.799 -5.547 -9.646 1.00 45.44 89 LEU A N 1
ATOM 655 C CA . LEU A 1 89 ? 0.094 -4.253 -9.615 1.00 45.44 89 LEU A CA 1
ATOM 656 C C . LEU A 1 89 ? 1.077 -3.081 -9.541 1.00 45.44 89 LEU A C 1
ATOM 658 O O . LEU A 1 89 ? 1.617 -2.740 -8.503 1.00 45.44 89 LEU A O 1
ATOM 662 N N . GLN A 1 90 ? 1.314 -2.561 -10.732 1.00 50.16 90 GLN A N 1
ATOM 663 C CA . GLN A 1 90 ? 2.574 -2.085 -11.245 1.00 50.16 90 GLN A CA 1
ATOM 664 C C . GLN A 1 90 ? 2.287 -0.682 -11.787 1.00 50.16 90 GLN A C 1
ATOM 666 O O . GLN A 1 90 ? 1.289 -0.514 -12.497 1.00 50.16 90 GLN A O 1
ATOM 671 N N . ASP A 1 91 ? 3.165 0.299 -11.592 1.00 56.25 91 ASP A N 1
ATOM 672 C CA . ASP A 1 91 ? 3.306 1.238 -12.705 1.00 56.25 91 ASP A CA 1
ATOM 673 C C . ASP A 1 91 ? 3.944 0.465 -13.878 1.00 56.25 91 ASP A C 1
ATOM 675 O O . ASP A 1 91 ? 4.378 -0.678 -13.716 1.00 56.25 91 ASP A O 1
ATOM 679 N N . SER A 1 92 ? 4.020 1.023 -15.087 1.00 52.69 92 SER A N 1
ATOM 680 C CA . SER A 1 92 ? 4.604 0.275 -16.224 1.00 52.69 92 SER A CA 1
ATOM 681 C C . SER A 1 92 ? 6.038 -0.256 -15.985 1.00 52.69 92 SER A C 1
ATOM 683 O O . SER A 1 92 ? 6.550 -1.023 -16.801 1.00 52.69 92 SER A O 1
ATOM 685 N N . THR A 1 93 ? 6.684 0.114 -14.871 1.00 59.94 93 THR A N 1
ATOM 686 C CA . THR A 1 93 ? 8.070 -0.197 -14.528 1.00 59.94 93 THR A CA 1
ATOM 687 C C . THR A 1 93 ? 8.245 -1.141 -13.325 1.00 59.94 93 THR A C 1
ATOM 689 O O . THR A 1 93 ? 9.262 -1.834 -13.274 1.00 59.94 93 THR A O 1
ATOM 692 N N . GLY A 1 94 ? 7.309 -1.227 -12.368 1.00 60.50 94 GLY A N 1
ATOM 693 C CA . GLY A 1 94 ? 7.489 -2.056 -11.164 1.00 60.50 94 GLY A CA 1
ATOM 694 C C . GLY A 1 94 ? 6.430 -1.886 -10.066 1.00 60.50 94 GLY A C 1
ATOM 695 O O . GLY A 1 94 ? 5.396 -1.281 -10.295 1.00 60.50 94 GLY A O 1
ATOM 696 N N . MET A 1 95 ? 6.713 -2.434 -8.878 1.00 62.06 95 MET A N 1
ATOM 697 C CA . MET A 1 95 ? 5.802 -2.577 -7.724 1.00 62.06 95 MET A CA 1
ATOM 698 C C . MET A 1 95 ? 6.330 -1.837 -6.489 1.00 62.06 95 MET A C 1
ATOM 700 O O . MET A 1 95 ? 7.528 -1.947 -6.220 1.00 62.06 95 MET A O 1
ATOM 704 N N . ILE A 1 96 ? 5.475 -1.208 -5.670 1.00 70.31 96 ILE A N 1
ATOM 705 C CA . ILE A 1 96 ? 5.871 -0.682 -4.345 1.00 70.31 96 ILE A CA 1
ATOM 706 C C . ILE A 1 96 ? 4.937 -1.184 -3.235 1.00 70.31 96 ILE A C 1
ATOM 708 O O . ILE A 1 96 ? 3.721 -1.032 -3.291 1.00 70.31 96 ILE A O 1
ATOM 712 N N . TYR A 1 97 ? 5.521 -1.695 -2.146 1.00 72.00 97 TYR A N 1
ATOM 713 C CA . TYR A 1 97 ? 4.802 -1.873 -0.882 1.00 72.00 97 TYR A CA 1
ATOM 714 C C . TYR A 1 97 ? 4.899 -0.599 -0.057 1.00 72.00 97 TYR A C 1
ATOM 716 O O . TYR A 1 97 ? 5.999 -0.170 0.295 1.00 72.00 97 TYR A O 1
ATOM 724 N N . ALA A 1 98 ? 3.755 -0.015 0.283 1.00 77.44 98 ALA A N 1
ATOM 725 C CA . ALA A 1 98 ? 3.712 1.196 1.082 1.00 77.44 98 ALA A CA 1
ATOM 726 C C . ALA A 1 98 ? 2.645 1.126 2.173 1.00 77.44 98 ALA A C 1
ATOM 728 O O . ALA A 1 98 ? 1.573 0.537 2.009 1.00 77.44 98 ALA A O 1
ATOM 729 N N . VAL A 1 99 ? 2.949 1.760 3.303 1.00 81.50 99 VAL A N 1
ATOM 730 C CA . VAL A 1 99 ? 2.004 1.939 4.402 1.00 81.50 99 VAL A CA 1
ATOM 731 C C . VAL A 1 99 ? 1.253 3.247 4.190 1.00 81.50 99 VAL A C 1
ATOM 733 O O . VAL A 1 99 ? 1.866 4.310 4.136 1.00 81.50 99 VAL A O 1
ATOM 736 N N . VAL A 1 100 ? -0.070 3.188 4.094 1.00 86.75 100 VAL A N 1
ATOM 737 C CA . VAL A 1 100 ? -0.919 4.383 4.064 1.00 86.75 100 VAL A CA 1
ATOM 738 C C . VAL A 1 100 ? -0.983 4.982 5.465 1.00 86.75 100 VAL A C 1
ATOM 740 O O . VAL A 1 100 ? -1.328 4.280 6.425 1.00 86.75 100 VAL A O 1
ATOM 743 N N . SER A 1 101 ? -0.633 6.267 5.583 1.00 89.88 101 SER A N 1
ATOM 744 C CA . SER A 1 101 ? -0.755 7.023 6.829 1.00 89.88 101 SER A CA 1
ATOM 745 C C . SER A 1 101 ? -2.218 7.181 7.247 1.00 89.88 101 SER A C 1
ATOM 747 O O . SER A 1 101 ? -3.147 6.897 6.487 1.00 89.88 101 SER A O 1
ATOM 749 N N . HIS A 1 102 ? -2.441 7.653 8.474 1.00 92.31 102 HIS A N 1
ATOM 750 C CA . HIS A 1 102 ? -3.799 7.891 8.948 1.00 92.31 102 HIS A CA 1
ATOM 751 C C . HIS A 1 102 ? -4.532 8.917 8.080 1.00 92.31 102 HIS A C 1
ATOM 753 O O . HIS A 1 102 ? -5.665 8.672 7.676 1.00 92.31 102 HIS A O 1
ATOM 759 N N . GLU A 1 103 ? -3.860 10.025 7.786 1.00 92.81 103 GLU A N 1
ATOM 760 C CA . GLU A 1 103 ? -4.386 11.162 7.041 1.00 92.81 103 GLU A CA 1
ATOM 761 C C . GLU A 1 103 ? -4.660 10.767 5.583 1.00 92.81 103 GLU A C 1
ATOM 763 O O . GLU A 1 103 ? -5.763 10.978 5.084 1.00 92.81 103 GLU A O 1
ATOM 768 N N . ALA A 1 104 ? -3.714 10.072 4.939 1.00 92.25 104 ALA A N 1
ATOM 769 C CA . ALA A 1 104 ? -3.905 9.543 3.590 1.00 92.25 104 ALA A CA 1
ATOM 770 C C . ALA A 1 104 ? -5.027 8.496 3.526 1.00 92.25 104 ALA A C 1
ATOM 772 O O . ALA A 1 104 ? -5.726 8.400 2.524 1.00 92.25 104 ALA A O 1
ATOM 773 N N . GLY A 1 105 ? -5.225 7.714 4.592 1.00 91.88 105 GLY A N 1
ATOM 774 C CA . GLY A 1 105 ? -6.338 6.774 4.687 1.00 91.88 105 GLY A CA 1
ATOM 775 C C . GLY A 1 105 ? -7.693 7.485 4.731 1.00 91.88 105 GLY A C 1
ATOM 776 O O . GLY A 1 105 ? -8.617 7.074 4.035 1.00 91.88 105 GLY A O 1
ATOM 777 N N . GLU A 1 106 ? -7.820 8.570 5.501 1.00 94.69 106 GLU A N 1
ATOM 778 C CA . GLU A 1 106 ? -9.061 9.359 5.537 1.00 94.69 106 GLU A CA 1
ATOM 779 C C . GLU A 1 106 ? -9.371 9.999 4.181 1.00 94.69 106 GLU A C 1
ATOM 781 O O . GLU A 1 106 ? -10.521 9.954 3.746 1.00 94.69 106 GLU A O 1
ATOM 786 N N . GLU A 1 107 ? -8.356 10.519 3.483 1.00 92.69 107 GLU A N 1
ATOM 787 C CA . GLU A 1 107 ? -8.497 11.022 2.110 1.00 92.69 107 GLU A CA 1
ATOM 788 C C . GLU A 1 107 ? -8.924 9.915 1.136 1.00 92.69 107 GLU A C 1
ATOM 790 O O . GLU A 1 107 ? -9.839 10.108 0.334 1.00 92.69 107 GLU A O 1
ATOM 795 N N . LEU A 1 108 ? -8.289 8.743 1.229 1.00 92.38 108 LEU A N 1
ATOM 796 C CA . LEU A 1 108 ? -8.519 7.620 0.329 1.00 92.38 108 LEU A CA 1
ATOM 797 C C . LEU A 1 108 ? -9.944 7.063 0.451 1.00 92.38 108 LEU A C 1
ATOM 799 O O . LEU A 1 108 ? -10.633 6.952 -0.561 1.00 92.38 108 LEU A O 1
ATOM 803 N N . PHE A 1 109 ? -10.397 6.724 1.665 1.00 92.31 109 PHE A N 1
ATOM 804 C CA . PHE A 1 109 ? -11.733 6.140 1.883 1.00 92.31 109 PHE A CA 1
ATOM 805 C C . PHE A 1 109 ? -12.843 7.180 2.031 1.00 92.31 109 PHE A C 1
ATOM 807 O O . PHE A 1 109 ? -14.021 6.821 1.986 1.00 92.31 109 PHE A O 1
ATOM 814 N N . GLY A 1 110 ? -12.500 8.450 2.256 1.00 94.00 110 GLY A N 1
ATOM 815 C CA . GLY A 1 110 ? -13.470 9.520 2.486 1.00 94.00 110 GLY A CA 1
ATOM 816 C C . GLY A 1 110 ? -14.267 9.381 3.789 1.00 94.00 110 GLY A C 1
ATOM 817 O O . GLY A 1 110 ? -15.353 9.947 3.898 1.00 94.00 110 GLY A O 1
ATOM 818 N N . CYS A 1 111 ? -13.775 8.609 4.762 1.00 95.25 111 CYS A N 1
ATOM 819 C CA . CYS A 1 111 ? -14.407 8.411 6.069 1.00 95.25 111 CYS A CA 1
ATOM 820 C C . CYS A 1 111 ? -13.365 8.140 7.162 1.00 95.25 111 CYS A C 1
ATOM 822 O O . CYS A 1 111 ? -12.228 7.748 6.877 1.00 95.25 111 CYS A O 1
ATOM 824 N N . LYS A 1 112 ? -13.752 8.316 8.430 1.00 96.12 112 LYS A N 1
ATOM 825 C CA . LYS A 1 112 ? -12.845 8.094 9.568 1.00 96.12 112 LYS A CA 1
ATOM 826 C C . LYS A 1 112 ? -12.582 6.606 9.785 1.00 96.12 112 LYS A C 1
ATOM 828 O O . LYS A 1 112 ? -13.484 5.781 9.649 1.00 96.12 112 LYS A O 1
ATOM 833 N N . ALA A 1 113 ? -11.393 6.257 10.278 1.00 95.50 113 ALA A N 1
ATOM 834 C CA . ALA A 1 113 ? -11.046 4.859 10.573 1.00 95.50 113 ALA A CA 1
ATOM 835 C C . ALA A 1 113 ? -12.016 4.188 11.560 1.00 95.50 113 ALA A C 1
ATOM 837 O O . ALA A 1 113 ? -12.343 3.013 11.407 1.00 95.50 113 ALA A O 1
ATOM 838 N N . LYS A 1 114 ? -12.529 4.943 12.541 1.00 95.38 114 LYS A N 1
ATOM 839 C CA . LYS A 1 114 ? -13.541 4.462 13.494 1.00 95.38 114 LYS A CA 1
ATOM 840 C C . LYS A 1 114 ? -14.866 4.108 12.819 1.00 95.38 114 LYS A C 1
ATOM 842 O O . LYS A 1 114 ? -15.505 3.137 13.212 1.00 95.38 114 LYS A O 1
ATOM 847 N N . GLU A 1 115 ? -15.275 4.874 11.811 1.00 96.19 115 GLU A N 1
ATOM 848 C CA . GLU A 1 115 ? -16.507 4.612 11.061 1.00 96.19 115 GLU A CA 1
ATOM 849 C C . GLU A 1 115 ? -16.360 3.319 10.261 1.00 96.19 115 GLU A C 1
ATOM 851 O O . GLU A 1 115 ? -17.190 2.421 10.401 1.00 96.19 115 GLU A O 1
ATOM 856 N N . LEU A 1 116 ? -15.254 3.170 9.524 1.00 94.94 116 LEU A N 1
ATOM 857 C CA . LEU A 1 116 ? -14.984 1.966 8.738 1.00 94.94 116 LEU A CA 1
ATOM 858 C C . LEU A 1 116 ? -14.792 0.715 9.623 1.00 94.94 116 LEU A C 1
ATOM 860 O O . LEU A 1 116 ? -15.273 -0.369 9.283 1.00 94.94 116 LEU A O 1
ATOM 864 N N . TYR A 1 117 ? -14.169 0.861 10.799 1.00 94.44 117 TYR A N 1
ATOM 865 C CA . TYR A 1 117 ? -14.089 -0.194 11.819 1.00 94.44 117 TYR A CA 1
ATOM 866 C C . TYR A 1 117 ? -15.467 -0.614 12.331 1.00 94.44 117 TYR A C 1
ATOM 868 O O . TYR A 1 117 ? -15.770 -1.810 12.376 1.00 94.44 117 TYR A O 1
ATOM 876 N N . SER A 1 118 ? -16.312 0.361 12.675 1.00 95.00 118 SER A N 1
ATOM 877 C CA . SER A 1 118 ? -17.671 0.110 13.153 1.00 95.00 118 SER A CA 1
ATOM 878 C C . SER A 1 118 ? -18.494 -0.642 12.105 1.00 95.00 118 SER A C 1
ATOM 880 O O . SER A 1 118 ? -19.150 -1.624 12.449 1.00 95.00 118 SER A O 1
ATOM 882 N N . LEU A 1 119 ? -18.398 -0.268 10.821 1.00 94.88 119 LEU A N 1
ATOM 883 C CA . LEU A 1 119 ? -19.065 -0.989 9.728 1.00 94.88 119 LEU A CA 1
ATOM 884 C C . LEU A 1 119 ? -18.655 -2.461 9.676 1.00 94.88 119 LEU A C 1
ATOM 886 O O . LEU A 1 119 ? -19.521 -3.334 9.632 1.00 94.88 119 LEU A O 1
ATOM 890 N N . LYS A 1 120 ? -17.353 -2.751 9.757 1.00 91.31 120 LYS A N 1
ATOM 891 C CA . LYS A 1 120 ? -16.848 -4.122 9.640 1.00 91.31 120 LYS A CA 1
ATOM 892 C C . LYS A 1 120 ? -17.131 -4.990 10.868 1.00 91.31 120 LYS A C 1
ATOM 894 O O . LYS A 1 120 ? -17.501 -6.154 10.722 1.00 91.31 120 LYS A O 1
ATOM 899 N N . HIS A 1 121 ? -16.909 -4.461 12.071 1.00 90.56 121 HIS A N 1
ATOM 900 C CA . HIS A 1 121 ? -16.844 -5.273 13.292 1.00 90.56 121 HIS A CA 1
ATOM 901 C C . HIS A 1 121 ? -18.044 -5.103 14.227 1.00 90.56 121 HIS A C 1
ATOM 903 O O . HIS A 1 121 ? -18.488 -6.091 14.816 1.00 90.56 121 HIS A O 1
ATOM 909 N N . GLU A 1 122 ? -18.571 -3.885 14.365 1.00 92.00 122 GLU A N 1
ATOM 910 C CA . GLU A 1 122 ? -19.639 -3.577 15.326 1.00 92.00 122 GLU A CA 1
ATOM 911 C C . GLU A 1 122 ? -21.022 -3.738 14.688 1.00 92.00 122 GLU A C 1
ATOM 913 O O . GLU A 1 122 ? -21.816 -4.570 15.121 1.00 92.00 122 GLU A O 1
ATOM 918 N N . LYS A 1 123 ? -21.289 -2.973 13.625 1.00 94.00 123 LYS A N 1
ATOM 919 C CA . LYS A 1 123 ? -22.546 -2.999 12.866 1.00 94.00 123 LYS A CA 1
ATOM 920 C C . LYS A 1 123 ? -22.644 -4.208 11.939 1.00 94.00 123 LYS A C 1
ATOM 922 O O . LYS A 1 123 ? -23.752 -4.643 11.646 1.00 94.00 123 LYS A O 1
ATOM 927 N N . ARG A 1 124 ? -21.497 -4.746 11.504 1.00 91.88 124 ARG A N 1
ATOM 928 C CA . ARG A 1 124 ? -21.386 -5.859 10.539 1.00 91.88 124 ARG A CA 1
ATOM 929 C C . ARG A 1 124 ? -22.138 -5.586 9.231 1.00 91.88 124 ARG A C 1
ATOM 931 O O . ARG A 1 124 ? -22.727 -6.484 8.634 1.00 91.88 124 ARG A O 1
ATOM 938 N N . ASP A 1 125 ? -22.100 -4.335 8.787 1.00 92.12 125 ASP A N 1
ATOM 939 C CA . ASP A 1 125 ? -22.630 -3.915 7.493 1.00 92.12 125 ASP A CA 1
ATOM 940 C C . ASP A 1 125 ? -21.569 -4.168 6.415 1.00 92.12 125 ASP A C 1
ATOM 942 O O . ASP A 1 125 ? -20.826 -3.277 5.993 1.00 92.12 125 ASP A O 1
ATOM 946 N N . HIS A 1 126 ? -21.450 -5.438 6.026 1.00 86.31 126 HIS A N 1
ATOM 947 C CA . HIS A 1 126 ? -20.479 -5.872 5.024 1.00 86.31 126 HIS A CA 1
ATOM 948 C C . HIS A 1 126 ? -20.727 -5.220 3.660 1.00 86.31 126 HIS A C 1
ATOM 950 O O . HIS A 1 126 ? -19.769 -4.911 2.965 1.00 86.31 126 HIS A O 1
ATOM 956 N N . ALA A 1 127 ? -21.985 -4.935 3.311 1.00 85.75 127 ALA A N 1
ATOM 957 C CA . ALA A 1 127 ? -22.326 -4.319 2.034 1.00 85.75 127 ALA A CA 1
ATOM 958 C C . ALA A 1 127 ? -21.777 -2.890 1.933 1.00 85.75 127 ALA A C 1
ATOM 960 O O . ALA A 1 127 ? -21.125 -2.551 0.947 1.00 85.75 127 ALA A O 1
ATOM 961 N N . GLN A 1 128 ? -21.990 -2.061 2.962 1.00 90.75 128 GLN A N 1
ATOM 962 C CA . GLN A 1 128 ? -21.457 -0.700 2.967 1.00 90.75 128 GLN A CA 1
ATOM 963 C C . GLN A 1 128 ? -19.926 -0.683 3.064 1.00 90.75 128 GLN A C 1
ATOM 965 O O . GLN A 1 128 ? -19.282 0.150 2.427 1.00 90.75 128 GLN A O 1
ATOM 970 N N . PHE A 1 129 ? -19.339 -1.599 3.841 1.00 87.88 129 PHE A N 1
ATOM 971 C CA . PHE A 1 129 ? -17.886 -1.746 3.917 1.00 87.88 129 PHE A CA 1
ATOM 972 C C . PHE A 1 129 ? -17.289 -2.098 2.547 1.00 87.88 129 PHE A C 1
ATOM 974 O O . PHE A 1 129 ? -16.388 -1.403 2.080 1.00 87.88 129 PHE A O 1
ATOM 981 N N . ASP A 1 130 ? -17.814 -3.131 1.885 1.00 81.75 130 ASP A N 1
ATOM 982 C CA . ASP A 1 130 ? -17.313 -3.592 0.590 1.00 81.75 130 ASP A CA 1
ATOM 983 C C . ASP A 1 130 ? -17.494 -2.523 -0.491 1.00 81.75 130 ASP A C 1
ATOM 985 O O . ASP A 1 130 ? -16.578 -2.297 -1.275 1.00 81.75 130 ASP A O 1
ATOM 989 N N . ASP A 1 131 ? -18.614 -1.797 -0.494 1.00 87.75 131 ASP A N 1
ATOM 990 C CA . ASP A 1 131 ? -18.841 -0.681 -1.416 1.00 87.75 131 ASP A CA 1
ATOM 991 C C . ASP A 1 131 ? -17.800 0.444 -1.244 1.00 87.75 131 ASP A C 1
ATOM 993 O O . ASP A 1 131 ? -17.293 0.976 -2.232 1.00 87.75 131 ASP A O 1
ATOM 997 N N . ILE A 1 132 ? -17.408 0.780 -0.007 1.00 88.75 132 ILE A N 1
ATOM 998 C CA . ILE A 1 132 ? -16.329 1.752 0.245 1.00 88.75 132 ILE A CA 1
ATOM 999 C C . ILE A 1 132 ? -14.992 1.239 -0.305 1.00 88.75 132 ILE A C 1
ATOM 1001 O O . ILE A 1 132 ? -14.273 1.996 -0.959 1.00 88.75 132 ILE A O 1
ATOM 1005 N N . ILE A 1 133 ? -14.659 -0.035 -0.072 1.00 83.44 133 ILE A N 1
ATOM 1006 C CA . ILE A 1 133 ? -13.410 -0.628 -0.568 1.00 83.44 133 ILE A CA 1
ATOM 1007 C C . ILE A 1 133 ? -13.399 -0.667 -2.103 1.00 83.44 133 ILE A C 1
ATOM 1009 O O . ILE A 1 133 ? -12.445 -0.205 -2.722 1.00 83.44 133 ILE A O 1
ATOM 1013 N N . GLN A 1 134 ? -14.464 -1.148 -2.741 1.00 79.62 134 GLN A N 1
ATOM 1014 C CA . GLN A 1 134 ? -14.543 -1.243 -4.202 1.00 79.62 134 GLN A CA 1
ATOM 1015 C C . GLN A 1 134 ? -14.484 0.127 -4.888 1.00 79.62 134 GLN A C 1
ATOM 1017 O O . GLN A 1 134 ? -13.939 0.238 -5.981 1.00 79.62 134 GLN A O 1
ATOM 1022 N N . ARG A 1 135 ? -14.981 1.192 -4.244 1.00 84.50 135 ARG A N 1
ATOM 1023 C CA . ARG A 1 135 ? -14.902 2.563 -4.777 1.00 84.50 135 ARG A CA 1
ATOM 1024 C C . ARG A 1 135 ? -13.478 3.118 -4.875 1.00 84.50 135 ARG A C 1
ATOM 1026 O O . ARG A 1 135 ? -13.263 4.042 -5.663 1.00 84.50 135 ARG A O 1
ATOM 1033 N N . VAL A 1 136 ? -12.541 2.602 -4.076 1.00 85.56 136 VAL A N 1
ATOM 1034 C CA . VAL A 1 136 ? -11.138 3.058 -4.063 1.00 85.56 136 VAL A CA 1
ATOM 1035 C C . VAL A 1 136 ? -10.195 2.127 -4.821 1.00 85.56 136 VAL A C 1
ATOM 1037 O O . VAL A 1 136 ? -9.119 2.550 -5.237 1.00 85.56 136 VAL A O 1
ATOM 1040 N N . LEU A 1 137 ? -10.583 0.864 -5.006 1.00 78.38 137 LEU A N 1
ATOM 1041 C CA . LEU A 1 137 ? -9.834 -0.086 -5.820 1.00 78.38 137 LEU A CA 1
ATOM 1042 C C . LEU A 1 137 ? -9.996 0.218 -7.316 1.00 78.38 137 LEU A C 1
ATOM 1044 O O . LEU A 1 137 ? -11.008 0.751 -7.764 1.00 78.38 137 LEU A O 1
ATOM 1048 N N . PHE A 1 138 ? -8.979 -0.154 -8.088 1.00 72.19 138 PHE A N 1
ATOM 1049 C CA . PHE A 1 138 ? -8.877 -0.006 -9.541 1.00 72.19 138 PHE A CA 1
ATOM 1050 C C . PHE A 1 138 ? -9.032 1.431 -10.053 1.00 72.19 138 PHE A C 1
ATOM 1052 O O . PHE A 1 138 ? -9.434 1.649 -11.193 1.00 72.19 138 PHE A O 1
ATOM 1059 N N . GLN A 1 139 ? -8.684 2.409 -9.216 1.00 78.75 139 GLN A N 1
ATOM 1060 C CA . GLN A 1 139 ? -8.612 3.817 -9.594 1.00 78.75 139 GLN A CA 1
ATOM 1061 C C . GLN A 1 139 ? -7.156 4.284 -9.644 1.00 78.75 139 GLN A C 1
ATOM 1063 O O . GLN A 1 139 ? -6.330 3.857 -8.833 1.00 78.75 139 GLN A O 1
ATOM 1068 N N . GLU A 1 140 ? -6.852 5.179 -10.584 1.00 81.81 140 GLU A N 1
ATOM 1069 C CA . GLU A 1 140 ? -5.544 5.826 -10.686 1.00 81.81 140 GLU A CA 1
ATOM 1070 C C . GLU A 1 140 ? -5.444 7.023 -9.736 1.00 81.81 140 GLU A C 1
ATOM 1072 O O . GLU A 1 140 ? -6.298 7.920 -9.717 1.00 81.81 140 GLU A O 1
ATOM 1077 N N . TYR A 1 141 ? -4.345 7.070 -8.988 1.00 88.69 141 TYR A N 1
ATOM 1078 C CA . TYR A 1 141 ? -4.034 8.158 -8.071 1.00 88.69 141 TYR A CA 1
ATOM 1079 C C . TYR A 1 141 ? -2.606 8.663 -8.281 1.00 88.69 141 TYR A C 1
ATOM 1081 O O . TYR A 1 141 ? -1.726 7.944 -8.757 1.00 88.69 141 TYR A O 1
ATOM 1089 N N . LEU A 1 142 ? -2.391 9.910 -7.875 1.00 90.38 142 LEU A N 1
ATOM 1090 C CA . LEU A 1 142 ? -1.091 10.481 -7.571 1.00 90.38 142 LEU A CA 1
ATOM 1091 C C . LEU A 1 142 ? -0.820 10.250 -6.082 1.00 90.38 142 LEU A C 1
ATOM 1093 O O . LEU A 1 142 ? -1.403 10.893 -5.204 1.00 90.38 142 LEU A O 1
ATOM 1097 N N . TRP A 1 143 ? 0.056 9.295 -5.807 1.00 90.19 143 TRP A N 1
ATOM 1098 C CA . TRP A 1 143 ? 0.487 8.934 -4.468 1.00 90.19 143 TRP A CA 1
ATOM 1099 C C . TRP A 1 143 ? 1.682 9.785 -4.079 1.00 90.19 143 TRP A C 1
ATOM 1101 O O . TRP A 1 143 ? 2.724 9.724 -4.729 1.00 90.19 143 TRP A O 1
ATOM 1111 N N . MET A 1 144 ? 1.567 10.546 -2.995 1.00 92.06 144 MET A N 1
ATOM 1112 C CA . MET A 1 144 ? 2.723 11.211 -2.403 1.00 92.06 144 MET A CA 1
ATOM 1113 C C . MET A 1 144 ? 3.372 10.257 -1.408 1.00 92.06 144 MET A C 1
ATOM 1115 O O . MET A 1 144 ? 2.803 9.958 -0.354 1.00 92.06 144 MET A O 1
ATOM 1119 N N . LEU A 1 145 ? 4.554 9.756 -1.756 1.00 90.00 145 LEU A N 1
ATOM 1120 C CA . LEU A 1 145 ? 5.303 8.810 -0.944 1.00 90.00 145 LEU A CA 1
ATOM 1121 C C . LEU A 1 145 ? 6.434 9.528 -0.222 1.00 90.00 145 LEU A C 1
ATOM 1123 O O . LEU A 1 145 ? 7.195 10.288 -0.816 1.00 90.00 145 LEU A O 1
ATOM 1127 N N . LYS A 1 146 ? 6.586 9.195 1.055 1.00 89.75 146 LYS A N 1
ATOM 1128 C CA . LYS A 1 146 ? 7.820 9.372 1.805 1.00 89.75 146 LYS A CA 1
ATOM 1129 C C . LYS A 1 146 ? 8.580 8.051 1.783 1.00 89.75 146 LYS A C 1
ATOM 1131 O O . LYS A 1 146 ? 8.162 7.086 2.426 1.00 89.75 146 LYS A O 1
ATOM 1136 N N . ALA A 1 147 ? 9.668 8.010 1.027 1.00 85.94 147 ALA A N 1
ATOM 1137 C CA . ALA A 1 147 ? 10.598 6.893 0.991 1.00 85.94 147 ALA A CA 1
ATOM 1138 C C . ALA A 1 147 ? 11.723 7.146 1.999 1.00 85.94 147 ALA A C 1
ATOM 1140 O O . ALA A 1 147 ? 12.363 8.194 1.972 1.00 85.94 147 ALA A O 1
ATOM 1141 N N . GLU A 1 148 ? 11.966 6.206 2.904 1.00 80.75 148 GLU A N 1
ATOM 1142 C CA . GLU A 1 148 ? 13.021 6.297 3.911 1.00 80.75 148 GLU A CA 1
ATOM 1143 C C . GLU A 1 148 ? 13.670 4.931 4.148 1.00 80.75 148 GLU A C 1
ATOM 1145 O O . GLU A 1 148 ? 13.078 3.883 3.887 1.00 80.75 148 GLU A O 1
ATOM 1150 N N . THR A 1 149 ? 14.911 4.946 4.624 1.00 76.19 149 THR A N 1
ATOM 1151 C CA . THR A 1 149 ? 15.586 3.747 5.123 1.00 76.19 149 THR A CA 1
ATOM 1152 C C . THR A 1 149 ? 15.441 3.735 6.640 1.00 76.19 149 THR A C 1
ATOM 1154 O O . THR A 1 149 ? 15.873 4.676 7.304 1.00 76.19 149 THR A O 1
ATOM 1157 N N . GLU A 1 150 ? 14.827 2.694 7.194 1.00 68.19 150 GLU A N 1
ATOM 1158 C CA . GLU A 1 150 ? 14.690 2.485 8.636 1.00 68.19 150 GLU A CA 1
ATOM 1159 C C . GLU A 1 150 ? 15.616 1.346 9.072 1.00 68.19 150 GLU A C 1
ATOM 1161 O O . GLU A 1 150 ? 15.671 0.302 8.428 1.00 68.19 150 GLU A O 1
ATOM 1166 N N . THR A 1 151 ? 16.362 1.538 10.158 1.00 65.69 151 THR A N 1
ATOM 1167 C CA . THR A 1 151 ? 17.210 0.479 10.716 1.00 65.69 151 THR A CA 1
ATOM 1168 C C . THR A 1 151 ? 16.392 -0.341 11.708 1.00 65.69 151 THR A C 1
ATOM 1170 O O . THR A 1 151 ? 15.968 0.183 12.737 1.00 65.69 151 THR A O 1
ATOM 1173 N N . PHE A 1 152 ? 16.194 -1.625 11.426 1.00 51.69 152 PHE A N 1
ATOM 1174 C CA . PHE A 1 152 ? 15.519 -2.564 12.318 1.00 51.69 152 PHE A CA 1
ATOM 1175 C C . PHE A 1 152 ? 16.420 -3.780 12.534 1.00 51.69 152 PHE A C 1
ATOM 1177 O O . PHE A 1 152 ? 16.802 -4.434 11.571 1.00 51.69 152 PHE A O 1
ATOM 1184 N N . ASN A 1 153 ? 16.771 -4.081 13.789 1.00 56.81 153 ASN A N 1
ATOM 1185 C CA . ASN A 1 153 ? 17.683 -5.180 14.145 1.00 56.81 153 ASN A CA 1
ATOM 1186 C C . ASN A 1 153 ? 19.004 -5.177 13.341 1.00 56.81 153 ASN A C 1
ATOM 1188 O O . ASN A 1 153 ? 19.407 -6.207 12.814 1.00 56.81 153 ASN A O 1
ATOM 1192 N N . ASP A 1 154 ? 19.647 -4.010 13.216 1.00 67.62 154 ASP A N 1
ATOM 1193 C CA . ASP A 1 154 ? 20.876 -3.786 12.429 1.00 67.62 154 ASP A CA 1
ATOM 1194 C C . ASP A 1 154 ? 20.752 -4.009 10.904 1.00 67.62 154 ASP A C 1
ATOM 1196 O O . ASP A 1 154 ? 21.726 -3.831 10.167 1.00 67.62 154 ASP A O 1
ATOM 1200 N N . GLU A 1 155 ? 19.549 -4.297 10.398 1.00 56.41 155 GLU A N 1
ATOM 1201 C CA . GLU A 1 155 ? 19.238 -4.350 8.969 1.00 56.41 155 GLU A CA 1
ATOM 1202 C C . GLU A 1 155 ? 18.600 -3.036 8.495 1.00 56.41 155 GLU A C 1
ATOM 1204 O O . GLU A 1 155 ? 17.720 -2.468 9.142 1.00 56.41 155 GLU A O 1
ATOM 1209 N N . GLN A 1 156 ? 19.043 -2.538 7.338 1.00 59.16 156 GLN A N 1
ATOM 1210 C CA . GLN A 1 156 ? 18.432 -1.383 6.681 1.00 59.16 156 GLN A CA 1
ATOM 1211 C C . GLN A 1 156 ? 17.225 -1.836 5.860 1.00 59.16 156 GLN A C 1
ATOM 1213 O O . GLN A 1 156 ? 17.368 -2.467 4.811 1.00 59.16 156 GLN A O 1
ATOM 1218 N N . LEU A 1 157 ? 16.031 -1.502 6.339 1.00 61.56 157 LEU A N 1
ATOM 1219 C CA . LEU A 1 157 ? 14.769 -1.791 5.680 1.00 61.56 157 LEU A CA 1
ATOM 1220 C C . LEU A 1 157 ? 14.268 -0.559 4.936 1.00 61.56 157 LEU A C 1
ATOM 1222 O O . LEU A 1 157 ? 14.214 0.553 5.458 1.00 61.56 157 LEU A O 1
ATOM 1226 N N . ALA A 1 158 ? 13.870 -0.775 3.691 1.00 68.75 158 ALA A N 1
ATOM 1227 C CA . ALA A 1 158 ? 13.152 0.220 2.924 1.00 68.75 158 ALA A CA 1
ATOM 1228 C C . ALA A 1 158 ? 11.743 0.403 3.487 1.00 68.75 158 ALA A C 1
ATOM 1230 O O . ALA A 1 158 ? 11.002 -0.568 3.650 1.00 68.75 158 ALA A O 1
ATOM 1231 N N . LYS A 1 159 ? 11.354 1.652 3.718 1.00 74.81 159 LYS A N 1
ATOM 1232 C CA . LYS A 1 159 ? 10.017 2.011 4.161 1.00 74.81 159 LYS A CA 1
ATOM 1233 C C . LYS A 1 159 ? 9.438 3.077 3.254 1.00 74.81 159 LYS A C 1
ATOM 1235 O O . LYS A 1 159 ? 9.948 4.191 3.165 1.00 74.81 159 LYS A O 1
ATOM 1240 N N . CYS A 1 160 ? 8.331 2.734 2.614 1.00 81.75 160 CYS A N 1
ATOM 1241 C CA . CYS A 1 160 ? 7.495 3.687 1.907 1.00 81.75 160 CYS A CA 1
ATOM 1242 C C . CYS A 1 160 ? 6.259 3.973 2.745 1.00 81.75 160 CYS A C 1
ATOM 1244 O O . CYS A 1 160 ? 5.511 3.062 3.098 1.00 81.75 160 CYS A O 1
ATOM 1246 N N . THR A 1 161 ? 6.033 5.247 3.043 1.00 84.81 161 THR A N 1
ATOM 1247 C CA . THR A 1 161 ? 4.794 5.711 3.663 1.00 84.81 161 THR A CA 1
ATOM 1248 C C . THR A 1 161 ? 4.062 6.598 2.671 1.00 84.81 161 THR A C 1
ATOM 1250 O O . THR A 1 161 ? 4.611 7.604 2.231 1.00 84.81 161 THR A O 1
ATOM 1253 N N . ILE A 1 162 ? 2.830 6.247 2.319 1.00 90.50 162 ILE A N 1
ATOM 1254 C CA . ILE A 1 162 ? 1.947 7.139 1.567 1.00 90.50 162 ILE A CA 1
ATOM 1255 C C . ILE A 1 162 ? 1.418 8.170 2.553 1.00 90.50 162 ILE A C 1
ATOM 1257 O O . ILE A 1 162 ? 0.767 7.814 3.537 1.00 90.50 162 ILE A O 1
ATOM 1261 N N . ILE A 1 163 ? 1.709 9.438 2.287 1.00 92.44 163 ILE A N 1
ATOM 1262 C CA . ILE A 1 163 ? 1.281 10.563 3.125 1.00 92.44 163 ILE A CA 1
ATOM 1263 C C . ILE A 1 163 ? 0.126 11.350 2.508 1.00 92.44 163 ILE A C 1
ATOM 1265 O O . ILE A 1 163 ? -0.506 12.128 3.216 1.00 92.44 163 ILE A O 1
ATOM 1269 N N . LYS A 1 164 ? -0.150 11.140 1.215 1.00 92.44 164 LYS A N 1
ATOM 1270 C CA . LYS A 1 164 ? -1.267 11.757 0.498 1.00 92.44 164 LYS A CA 1
ATOM 1271 C C . LYS A 1 164 ? -1.715 10.893 -0.677 1.00 92.44 164 LYS A C 1
ATOM 1273 O O . LYS A 1 164 ? -0.865 10.289 -1.339 1.00 92.44 164 LYS A O 1
ATOM 1278 N N . ALA A 1 165 ? -3.016 10.879 -0.949 1.00 89.75 165 ALA A N 1
ATOM 1279 C CA . ALA A 1 165 ? -3.604 10.175 -2.084 1.00 89.75 165 ALA A CA 1
ATOM 1280 C C . ALA A 1 165 ? -4.544 11.107 -2.858 1.00 89.75 165 ALA A C 1
ATOM 1282 O O . ALA A 1 165 ? -5.629 11.442 -2.391 1.00 89.75 165 ALA A O 1
ATOM 1283 N N . GLU A 1 166 ? -4.145 11.522 -4.059 1.00 91.25 166 GLU A N 1
ATOM 1284 C CA . GLU A 1 166 ? -4.955 12.408 -4.900 1.00 91.25 166 GLU A CA 1
ATOM 1285 C C . GLU A 1 166 ? -5.451 11.669 -6.137 1.00 91.25 166 GLU A C 1
ATOM 1287 O O . GLU A 1 166 ? -4.689 10.960 -6.785 1.00 91.25 166 GLU A O 1
ATOM 1292 N N . LYS A 1 167 ? -6.723 11.837 -6.508 1.00 89.75 167 LYS A N 1
ATOM 1293 C CA . LYS A 1 167 ? -7.206 11.292 -7.784 1.00 89.75 167 LYS A CA 1
ATOM 1294 C C . LYS A 1 167 ? -6.502 11.985 -8.945 1.00 89.75 167 LYS A C 1
ATOM 1296 O O . LYS A 1 167 ? -6.358 13.208 -8.942 1.00 89.75 167 LYS A O 1
ATOM 1301 N N . VAL A 1 168 ? -6.111 11.208 -9.952 1.00 87.88 168 VAL A N 1
ATOM 1302 C CA . VAL A 1 168 ? -5.496 11.758 -11.163 1.00 87.88 168 VAL A CA 1
ATOM 1303 C C . VAL A 1 168 ? -6.463 12.722 -11.853 1.00 87.88 168 VAL A C 1
ATOM 1305 O O . VAL A 1 168 ? -7.620 12.392 -12.118 1.00 87.88 168 VAL A O 1
ATOM 1308 N N . ASN A 1 169 ? -5.971 13.919 -12.175 1.00 87.31 169 ASN A N 1
ATOM 1309 C CA . ASN A 1 169 ? -6.657 14.862 -13.047 1.00 87.31 169 ASN A CA 1
ATOM 1310 C C . ASN A 1 169 ? -5.998 14.821 -14.443 1.00 87.31 169 ASN A C 1
ATOM 1312 O O . ASN A 1 169 ? -4.831 15.202 -14.574 1.00 87.31 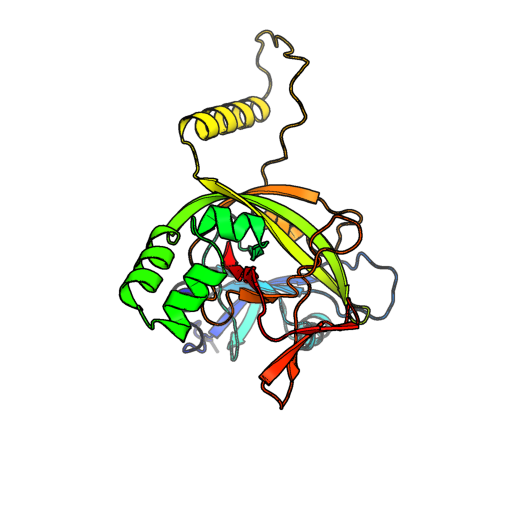169 ASN A O 1
ATOM 1316 N N . PRO A 1 170 ? -6.728 14.408 -15.499 1.00 83.56 170 PRO A N 1
ATOM 1317 C CA . PRO A 1 170 ? -6.156 14.247 -16.839 1.00 83.56 170 PRO A CA 1
ATOM 1318 C C . PRO A 1 170 ? -5.542 15.524 -17.425 1.00 83.56 170 PRO A C 1
ATOM 1320 O O . PRO A 1 170 ? -4.587 15.459 -18.200 1.00 83.56 170 PRO A O 1
ATOM 1323 N N . SER A 1 171 ? -6.077 16.697 -17.067 1.00 83.56 171 SER A N 1
ATOM 1324 C CA . SER A 1 171 ? -5.573 17.980 -17.560 1.00 83.56 171 SER A CA 1
ATOM 1325 C C . SER A 1 171 ? -4.225 18.324 -16.936 1.00 83.56 171 SER A C 1
ATOM 1327 O O . SER A 1 171 ? -3.300 18.692 -17.660 1.00 83.56 171 SER A O 1
ATOM 1329 N N . THR A 1 172 ? -4.091 18.186 -15.613 1.00 82.81 172 THR A N 1
ATOM 1330 C CA . THR A 1 172 ? -2.816 18.451 -14.928 1.00 82.81 172 THR A CA 1
ATOM 1331 C C . THR A 1 172 ? -1.766 17.421 -15.321 1.00 82.81 172 THR A C 1
ATOM 1333 O O . T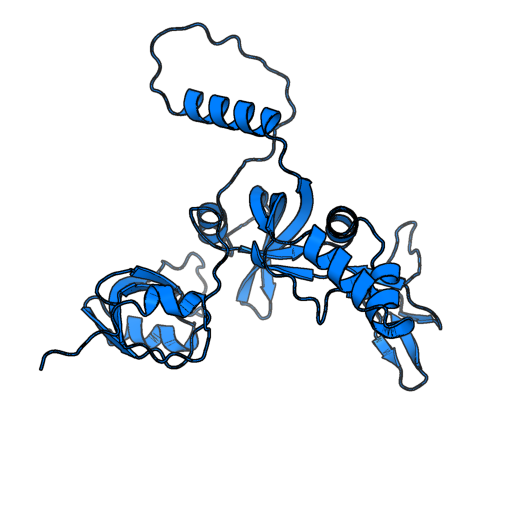HR A 1 172 ? -0.615 17.783 -15.549 1.00 82.81 172 THR A O 1
ATOM 1336 N N . GLU A 1 173 ? -2.172 16.158 -15.482 1.00 83.56 173 GLU A N 1
ATOM 1337 C CA . GLU A 1 173 ? -1.289 15.098 -15.961 1.00 83.56 173 GLU A CA 1
ATOM 1338 C C . GLU A 1 173 ? -0.795 15.378 -17.387 1.00 83.56 173 GLU A C 1
ATOM 1340 O O . GLU A 1 173 ? 0.407 15.331 -17.635 1.00 83.56 173 GLU A O 1
ATOM 1345 N N . SER A 1 174 ? -1.684 15.743 -18.318 1.00 83.19 174 SER A N 1
ATOM 1346 C CA . SER A 1 174 ? -1.287 16.053 -19.701 1.00 83.19 174 SER A CA 1
ATOM 1347 C C . SER A 1 174 ? -0.263 17.186 -19.761 1.00 83.19 174 SER A C 1
ATOM 1349 O O . SER A 1 174 ? 0.718 17.102 -20.498 1.00 83.19 174 SER A O 1
ATOM 1351 N N . HIS A 1 175 ? -0.450 18.237 -18.957 1.00 83.19 175 HIS A N 1
ATOM 1352 C CA . HIS A 1 175 ? 0.519 19.329 -18.857 1.00 83.19 175 HIS A CA 1
ATOM 1353 C C . HIS A 1 175 ? 1.866 18.877 -18.285 1.00 83.19 175 HIS A C 1
ATOM 1355 O O . HIS A 1 175 ? 2.908 19.314 -18.779 1.00 83.19 175 HIS A O 1
ATOM 1361 N N . HIS A 1 176 ? 1.858 17.999 -17.280 1.00 83.88 176 HIS A N 1
ATOM 1362 C CA . HIS A 1 176 ? 3.076 17.414 -16.730 1.00 83.88 176 HIS A CA 1
ATOM 1363 C C . HIS A 1 176 ? 3.819 16.582 -17.788 1.00 83.88 176 HIS A C 1
ATOM 1365 O O . HIS A 1 176 ? 5.002 16.815 -18.032 1.00 83.88 176 HIS A O 1
ATOM 1371 N N . LEU A 1 177 ? 3.121 15.684 -18.489 1.00 83.44 177 LEU A N 1
ATOM 1372 C CA . LEU A 1 177 ? 3.705 14.844 -19.539 1.00 83.44 177 LEU A CA 1
ATOM 1373 C C . LEU A 1 177 ? 4.290 15.677 -20.687 1.00 83.44 177 LEU A C 1
ATOM 1375 O O . LEU A 1 177 ? 5.414 15.423 -21.114 1.00 83.44 177 LEU A O 1
ATOM 1379 N N . LEU A 1 178 ? 3.582 16.714 -21.148 1.00 84.31 178 LEU A N 1
ATOM 1380 C CA . LEU A 1 178 ? 4.089 17.626 -22.181 1.00 84.31 178 LEU A CA 1
ATOM 1381 C C . LEU A 1 178 ? 5.357 18.361 -21.733 1.00 84.31 178 LEU A C 1
ATOM 1383 O O . LEU A 1 178 ? 6.283 18.524 -22.529 1.00 84.31 178 LEU A O 1
ATOM 1387 N N . ARG A 1 179 ? 5.425 18.775 -20.461 1.00 84.75 179 ARG A N 1
ATOM 1388 C CA . ARG A 1 179 ? 6.633 19.382 -19.888 1.00 84.75 179 ARG A CA 1
ATOM 1389 C C . ARG A 1 179 ? 7.799 18.393 -19.901 1.00 84.75 179 ARG A C 1
ATOM 1391 O O . ARG A 1 179 ? 8.883 18.763 -20.339 1.00 84.75 179 ARG A O 1
ATOM 1398 N N . VAL A 1 180 ? 7.581 17.154 -19.454 1.00 82.69 180 VAL A N 1
ATOM 1399 C CA . VAL A 1 180 ? 8.616 16.105 -19.436 1.00 82.69 180 VAL A CA 1
ATOM 1400 C C . VAL A 1 180 ? 9.107 15.787 -20.847 1.00 82.69 180 VAL A C 1
ATOM 1402 O O . VAL A 1 180 ? 10.313 15.786 -21.076 1.00 82.69 180 VAL A O 1
ATOM 1405 N N . ILE A 1 181 ? 8.201 15.605 -21.812 1.00 85.00 181 ILE A N 1
ATOM 1406 C CA . ILE A 1 181 ? 8.558 15.384 -23.222 1.00 85.00 181 ILE A CA 1
ATOM 1407 C C . ILE A 1 181 ? 9.392 16.555 -23.753 1.00 85.00 181 ILE A C 1
ATOM 1409 O O . ILE A 1 181 ? 10.422 16.329 -24.381 1.00 85.00 181 ILE A O 1
ATOM 1413 N N . GLY A 1 182 ? 8.998 17.797 -23.457 1.00 83.81 182 GLY A N 1
ATOM 1414 C CA . GLY A 1 182 ? 9.750 18.988 -23.854 1.00 83.81 182 GLY A CA 1
ATOM 1415 C C . GLY A 1 182 ? 11.186 19.018 -23.318 1.00 83.81 182 GLY A C 1
ATOM 1416 O O . GLY A 1 182 ? 12.079 19.455 -24.032 1.00 83.81 182 GLY A O 1
ATOM 1417 N N . MET A 1 183 ? 11.426 18.504 -22.106 1.00 80.94 183 MET A N 1
ATOM 1418 C CA . MET A 1 183 ? 12.775 18.401 -21.526 1.00 80.94 183 MET A CA 1
ATOM 1419 C C . MET A 1 183 ? 13.636 17.294 -22.156 1.00 80.94 183 MET A C 1
ATOM 1421 O O . MET A 1 183 ? 14.859 17.344 -22.049 1.00 80.94 183 MET A O 1
ATOM 1425 N N . LEU A 1 184 ? 13.021 16.286 -22.783 1.00 80.00 184 LEU A N 1
ATOM 1426 C CA . LEU A 1 184 ? 13.718 15.148 -23.398 1.00 80.00 184 LEU A CA 1
ATOM 1427 C C . LEU A 1 184 ? 14.077 15.380 -24.872 1.00 80.00 184 LEU A C 1
ATOM 1429 O O . LEU A 1 184 ? 14.890 14.639 -25.428 1.00 80.00 184 LEU A O 1
ATOM 1433 N N . LEU A 1 185 ? 13.475 16.379 -25.521 1.00 82.94 185 LEU A N 1
ATOM 1434 C CA . LEU A 1 185 ? 13.768 16.710 -26.913 1.00 82.94 185 LEU A CA 1
ATOM 1435 C C . LEU A 1 185 ? 15.056 17.553 -27.006 1.00 82.94 185 LEU A C 1
ATOM 1437 O O . LEU A 1 185 ? 15.184 18.546 -26.291 1.00 82.94 185 LEU A O 1
ATOM 1441 N N . PRO A 1 186 ? 16.015 17.202 -27.886 1.00 66.25 186 PRO A N 1
ATOM 1442 C CA . PRO A 1 186 ? 17.214 18.007 -28.099 1.00 66.25 186 PRO A CA 1
ATOM 1443 C C . PRO A 1 186 ? 16.837 19.382 -28.667 1.00 66.25 186 PRO A C 1
ATOM 1445 O O . PRO A 1 186 ? 16.045 19.473 -29.605 1.00 66.25 186 PRO A O 1
ATOM 1448 N N . GLU A 1 187 ? 17.394 20.449 -28.089 1.00 58.81 187 GLU A N 1
ATOM 1449 C CA . GLU A 1 187 ? 17.017 21.827 -28.414 1.00 58.81 187 GLU A CA 1
ATOM 1450 C C . GLU A 1 187 ? 17.214 22.160 -29.902 1.00 58.81 187 GLU A C 1
ATOM 1452 O O . GLU A 1 187 ? 18.331 22.322 -30.394 1.00 58.81 187 GLU A O 1
ATOM 1457 N N . GLY A 1 188 ? 16.099 22.335 -30.610 1.00 51.50 188 GLY A N 1
ATOM 1458 C CA . GLY A 1 188 ? 16.015 23.089 -31.853 1.00 51.50 188 GLY A CA 1
ATOM 1459 C C . GLY A 1 188 ? 15.319 24.421 -31.588 1.00 51.50 188 GLY A C 1
ATOM 1460 O O . GLY A 1 188 ? 14.098 24.483 -31.618 1.00 51.50 188 GLY A O 1
ATOM 1461 N N . SER A 1 189 ? 16.108 25.459 -31.292 1.00 52.28 189 SER A N 1
ATOM 1462 C CA . SER A 1 189 ? 15.786 26.897 -31.388 1.00 52.28 189 SER A CA 1
ATOM 1463 C C . SER A 1 189 ? 14.321 27.325 -31.150 1.00 52.28 189 SER A C 1
ATOM 1465 O O . SER A 1 189 ? 13.514 27.342 -32.080 1.00 52.28 189 SER A O 1
ATOM 1467 N N . GLY A 1 190 ? 14.008 27.815 -29.944 1.00 42.44 190 GLY A N 1
ATOM 1468 C CA . GLY A 1 190 ? 12.740 28.509 -29.679 1.00 42.44 190 GLY A CA 1
ATOM 1469 C C . GLY A 1 190 ? 12.588 29.018 -28.242 1.00 42.44 190 GLY A C 1
ATOM 1470 O O . GLY A 1 190 ? 12.102 28.296 -27.385 1.00 42.44 190 GLY A O 1
ATOM 1471 N N . SER A 1 191 ? 13.022 30.262 -28.002 1.00 45.50 191 SER A N 1
ATOM 1472 C CA . SER A 1 191 ? 12.834 31.125 -26.814 1.00 45.50 191 SER A CA 1
ATOM 1473 C C . SER A 1 191 ? 12.229 30.502 -25.538 1.00 45.50 191 SER A C 1
ATOM 1475 O O . SER A 1 191 ? 11.011 30.481 -25.352 1.00 45.50 191 SER A O 1
ATOM 1477 N N . THR A 1 192 ? 13.083 30.136 -24.581 1.00 40.78 192 THR A N 1
ATOM 1478 C CA . THR A 1 192 ? 12.681 29.827 -23.202 1.00 40.78 192 THR A CA 1
ATOM 1479 C C . THR A 1 192 ? 12.412 31.119 -22.429 1.00 40.78 192 THR A C 1
ATOM 1481 O O . THR A 1 192 ? 13.335 31.771 -21.933 1.00 40.78 192 THR A O 1
ATOM 1484 N N . SER A 1 193 ? 11.139 31.494 -22.299 1.00 44.72 193 SER A N 1
ATOM 1485 C CA . SER A 1 193 ? 10.715 32.407 -21.236 1.00 44.72 193 SER A CA 1
ATOM 1486 C C . SER A 1 193 ? 10.825 31.659 -19.909 1.00 44.72 193 SER A C 1
ATOM 1488 O O . SER A 1 193 ? 10.052 30.744 -19.619 1.00 44.72 193 SER A O 1
ATOM 1490 N N . ALA A 1 194 ? 11.851 31.997 -19.133 1.00 45.41 194 ALA A N 1
ATOM 1491 C CA . ALA A 1 194 ? 12.091 31.434 -17.818 1.00 45.41 194 ALA A CA 1
ATOM 1492 C C . ALA A 1 194 ? 11.001 31.901 -16.839 1.00 45.41 194 ALA A C 1
ATOM 1494 O O . ALA A 1 194 ? 11.107 32.975 -16.245 1.00 45.41 194 ALA A O 1
ATOM 1495 N N . ASN A 1 195 ? 9.976 31.074 -16.622 1.00 41.00 195 ASN A N 1
ATOM 1496 C CA . ASN A 1 195 ? 9.060 31.240 -15.494 1.00 41.00 195 ASN A CA 1
ATOM 1497 C C . ASN A 1 195 ? 9.777 30.840 -14.199 1.00 41.00 195 ASN A C 1
ATOM 1499 O O . ASN A 1 195 ? 9.723 29.707 -13.725 1.00 41.00 195 ASN A O 1
ATOM 1503 N N . ARG A 1 196 ? 10.497 31.816 -13.648 1.00 42.53 196 ARG A N 1
ATOM 1504 C CA . ARG A 1 196 ? 11.174 31.770 -12.357 1.00 42.53 196 ARG A CA 1
ATOM 1505 C C . ARG A 1 196 ? 10.148 32.147 -11.280 1.00 42.53 196 ARG A C 1
ATOM 1507 O O . ARG A 1 196 ? 9.823 33.321 -11.146 1.00 42.53 196 ARG A O 1
ATOM 1514 N N . GLY A 1 197 ? 9.622 31.165 -10.539 1.00 37.62 197 GLY A N 1
ATOM 1515 C CA . GLY A 1 197 ? 8.758 31.455 -9.383 1.00 37.62 197 GLY A CA 1
ATOM 1516 C C . GLY A 1 197 ? 7.775 30.382 -8.897 1.00 37.62 197 GLY A C 1
ATOM 1517 O O . GLY A 1 197 ? 6.933 30.714 -8.071 1.00 37.62 197 GLY A O 1
ATOM 1518 N N 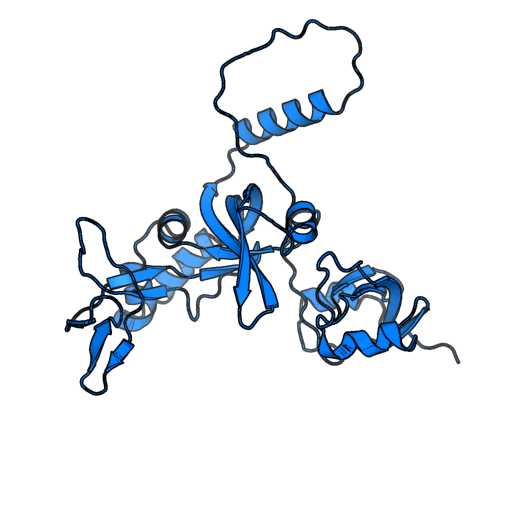. MET A 1 198 ? 7.830 29.128 -9.359 1.00 42.09 198 MET A N 1
ATOM 1519 C CA . MET A 1 198 ? 7.026 28.053 -8.754 1.00 42.09 198 MET A CA 1
ATOM 1520 C C . MET A 1 198 ? 7.802 27.396 -7.613 1.00 42.09 198 MET A C 1
ATOM 1522 O O . MET A 1 198 ? 8.980 27.072 -7.768 1.00 42.09 198 MET A O 1
ATOM 1526 N N . ALA A 1 199 ? 7.136 27.206 -6.469 1.00 43.66 199 ALA A N 1
ATOM 1527 C CA . ALA A 1 199 ? 7.596 26.295 -5.427 1.00 43.66 199 ALA A CA 1
ATOM 1528 C C . ALA A 1 199 ? 8.006 24.963 -6.073 1.00 43.66 199 ALA A C 1
ATOM 1530 O O . ALA A 1 199 ? 7.344 24.521 -7.012 1.00 43.66 199 ALA A O 1
ATOM 1531 N N . ALA A 1 200 ? 9.109 24.368 -5.614 1.00 56.56 200 ALA A N 1
ATOM 1532 C CA . ALA A 1 200 ? 9.623 23.130 -6.185 1.00 56.56 200 ALA A CA 1
ATOM 1533 C C . ALA A 1 200 ? 8.532 22.046 -6.131 1.00 56.56 200 ALA A C 1
ATOM 1535 O O . ALA A 1 200 ? 8.177 21.561 -5.059 1.00 56.56 200 ALA A O 1
ATOM 1536 N N . GLU A 1 201 ? 7.962 21.732 -7.293 1.00 75.88 201 GLU A N 1
ATOM 1537 C CA . GLU A 1 201 ? 7.014 20.638 -7.478 1.00 75.88 201 GLU A CA 1
ATOM 1538 C C . GLU A 1 201 ? 7.744 19.330 -7.139 1.00 75.88 201 GLU A C 1
ATOM 1540 O O . GLU A 1 201 ? 8.896 19.145 -7.543 1.00 75.88 201 GLU A O 1
ATOM 1545 N N . LEU A 1 202 ? 7.120 18.451 -6.346 1.00 84.94 202 LEU A N 1
ATOM 1546 C CA . LEU A 1 202 ? 7.747 17.182 -5.970 1.00 84.94 202 LEU A CA 1
ATOM 1547 C C . LEU A 1 202 ? 8.060 16.355 -7.227 1.00 84.94 202 LEU A C 1
ATOM 1549 O O . LEU A 1 202 ? 7.247 16.331 -8.155 1.00 84.94 202 LEU A O 1
ATOM 1553 N N . PRO A 1 203 ? 9.208 15.657 -7.273 1.00 88.38 203 PRO A N 1
ATOM 1554 C CA . PRO A 1 203 ? 9.579 14.861 -8.432 1.00 88.38 203 PRO A CA 1
ATOM 1555 C C . PRO A 1 203 ? 8.606 13.695 -8.619 1.00 88.38 203 PRO A C 1
ATOM 1557 O O . PRO A 1 203 ? 8.310 12.957 -7.674 1.00 88.38 203 PRO A O 1
ATOM 1560 N N . TRP A 1 204 ? 8.136 13.518 -9.853 1.00 88.19 204 TRP A N 1
ATOM 1561 C CA . TRP A 1 204 ? 7.389 12.331 -10.252 1.00 88.19 204 TR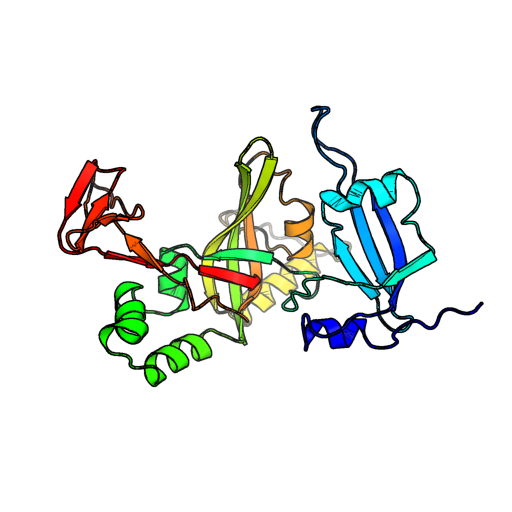P A CA 1
ATOM 1562 C C . TRP A 1 204 ? 8.389 11.223 -10.553 1.00 88.19 204 TRP A C 1
ATOM 1564 O O . TRP A 1 204 ? 9.330 11.434 -11.318 1.00 88.19 204 TRP A O 1
ATOM 1574 N N . LYS A 1 205 ? 8.204 10.066 -9.923 1.00 87.00 205 LYS A N 1
ATOM 1575 C CA . LYS A 1 205 ? 9.055 8.895 -10.111 1.00 87.00 205 LYS A CA 1
ATOM 1576 C C . LYS A 1 205 ? 8.218 7.665 -10.382 1.00 87.00 205 LYS A C 1
ATOM 1578 O O . LYS A 1 205 ? 7.080 7.541 -9.932 1.00 87.00 205 LYS A O 1
ATOM 1583 N N . THR A 1 206 ? 8.842 6.743 -11.083 1.00 83.06 206 THR A N 1
ATOM 1584 C CA . THR A 1 206 ? 8.321 5.410 -11.320 1.00 83.06 206 THR A CA 1
ATOM 1585 C C . THR A 1 206 ? 8.593 4.483 -10.131 1.00 83.06 206 THR A C 1
ATOM 1587 O O . THR A 1 206 ? 9.494 4.712 -9.312 1.00 83.06 206 THR A O 1
ATOM 1590 N N . ALA A 1 207 ? 7.832 3.398 -10.031 1.00 76.88 207 ALA A N 1
ATOM 1591 C CA . ALA A 1 207 ? 7.982 2.386 -9.003 1.00 76.88 207 ALA A CA 1
ATOM 1592 C C . ALA A 1 207 ? 9.360 1.724 -9.059 1.00 76.88 207 ALA A C 1
ATOM 1594 O O . ALA A 1 207 ? 9.962 1.473 -8.012 1.00 76.88 207 ALA A O 1
ATOM 1595 N N . ALA A 1 208 ? 9.903 1.497 -10.261 1.00 72.75 208 ALA A N 1
ATOM 1596 C CA . ALA A 1 208 ? 11.257 0.988 -10.436 1.00 72.75 208 ALA A CA 1
ATOM 1597 C C . ALA A 1 208 ? 12.311 1.980 -9.939 1.00 72.75 208 ALA A C 1
ATOM 1599 O O . ALA A 1 208 ? 13.224 1.580 -9.220 1.00 72.75 208 ALA A O 1
ATOM 1600 N N . GLU A 1 209 ? 12.194 3.266 -10.278 1.00 76.12 209 GLU A N 1
ATOM 1601 C CA . GLU A 1 209 ? 13.144 4.293 -9.827 1.00 76.12 209 GLU A CA 1
ATOM 1602 C C . GLU A 1 209 ? 13.195 4.391 -8.305 1.00 76.12 209 GLU A C 1
ATOM 1604 O O . GLU A 1 209 ? 14.282 4.489 -7.739 1.00 76.12 209 GLU A O 1
ATOM 1609 N N . ILE A 1 210 ? 12.042 4.300 -7.640 1.00 75.81 210 ILE A N 1
ATOM 1610 C CA . ILE A 1 210 ? 11.962 4.285 -6.176 1.00 75.81 210 ILE A CA 1
ATOM 1611 C C . ILE A 1 210 ? 12.541 2.981 -5.631 1.00 75.81 210 ILE A C 1
ATOM 1613 O O . ILE A 1 210 ? 13.438 3.002 -4.791 1.00 75.81 210 ILE A O 1
ATOM 1617 N N . THR A 1 211 ? 12.098 1.835 -6.144 1.00 68.75 211 THR A N 1
ATOM 1618 C CA . THR A 1 211 ? 12.557 0.515 -5.681 1.00 68.75 211 THR A CA 1
ATOM 1619 C C . THR A 1 211 ? 14.067 0.333 -5.827 1.00 68.75 211 THR A C 1
ATOM 1621 O O . THR A 1 211 ? 14.694 -0.303 -4.981 1.00 68.75 211 THR A O 1
ATOM 1624 N N . ASN A 1 212 ? 14.672 0.931 -6.853 1.00 68.19 212 ASN A N 1
ATOM 1625 C CA . ASN A 1 212 ? 16.114 0.889 -7.083 1.00 68.19 212 ASN A CA 1
ATOM 1626 C C . ASN A 1 212 ? 16.924 1.667 -6.033 1.00 68.19 212 ASN A C 1
ATOM 1628 O O . ASN A 1 212 ? 18.092 1.343 -5.822 1.00 68.19 212 ASN A O 1
ATOM 1632 N N . VAL A 1 213 ? 16.333 2.674 -5.380 1.00 64.75 213 VAL A N 1
ATOM 1633 C CA . VAL A 1 213 ? 17.016 3.508 -4.369 1.00 64.75 213 VAL A CA 1
ATOM 1634 C C . VAL A 1 213 ? 16.610 3.174 -2.929 1.00 64.75 213 VAL A C 1
ATOM 1636 O O . VAL A 1 213 ? 17.314 3.527 -1.980 1.00 64.75 213 VAL A O 1
ATOM 1639 N N . LEU A 1 214 ? 15.493 2.467 -2.753 1.00 63.97 214 LEU A N 1
ATOM 1640 C CA . LEU A 1 214 ? 14.957 2.060 -1.459 1.00 63.97 214 LEU A CA 1
ATOM 1641 C C . LEU A 1 214 ? 15.940 1.185 -0.657 1.00 63.97 214 LEU A C 1
ATOM 1643 O O . LEU A 1 214 ? 16.398 0.137 -1.117 1.00 63.97 214 LEU A O 1
ATOM 1647 N N . GLY A 1 215 ? 16.226 1.609 0.581 1.00 58.03 215 GLY A N 1
ATOM 1648 C CA . GLY A 1 215 ? 17.188 0.963 1.483 1.00 58.03 215 GLY A CA 1
ATOM 1649 C C . GLY A 1 215 ? 18.600 1.560 1.450 1.00 58.03 215 GLY A C 1
ATOM 1650 O O . GLY A 1 215 ? 19.447 1.133 2.224 1.00 58.03 215 GLY A O 1
ATOM 1651 N N . TYR A 1 216 ? 18.855 2.548 0.585 1.00 62.12 216 TYR A N 1
ATOM 1652 C CA . TYR A 1 216 ? 20.134 3.272 0.503 1.00 62.12 216 TYR A CA 1
ATOM 1653 C C . TYR A 1 216 ? 19.962 4.790 0.640 1.00 62.12 216 TYR A C 1
ATOM 1655 O O . TYR A 1 216 ? 20.914 5.555 0.473 1.00 62.12 216 TYR A O 1
ATOM 1663 N N . LEU A 1 217 ? 18.742 5.241 0.938 1.00 65.81 217 LEU A N 1
ATOM 1664 C CA . LEU A 1 217 ? 18.439 6.649 1.150 1.00 65.81 217 LEU A CA 1
ATOM 1665 C C . LEU A 1 217 ? 19.116 7.131 2.435 1.00 65.81 217 LEU A C 1
ATOM 1667 O O . LEU A 1 217 ? 18.825 6.625 3.519 1.00 65.81 217 LEU A O 1
ATOM 1671 N N . VAL A 1 218 ? 20.006 8.118 2.298 1.00 70.31 218 VAL A N 1
ATOM 1672 C CA . VAL A 1 218 ? 20.676 8.796 3.425 1.00 70.31 218 VAL A CA 1
ATOM 1673 C C . VAL A 1 218 ? 19.708 9.739 4.144 1.00 70.31 218 VAL A C 1
ATOM 1675 O O . VAL A 1 218 ? 19.823 9.959 5.347 1.00 70.31 218 VAL A O 1
ATOM 1678 N N . GLN A 1 219 ? 18.746 10.294 3.406 1.00 80.88 219 GLN A N 1
ATOM 1679 C CA . GLN A 1 219 ? 17.680 11.144 3.925 1.00 80.88 219 GLN A CA 1
ATOM 1680 C C . GLN A 1 219 ? 16.344 10.732 3.306 1.00 80.88 219 GLN A C 1
ATOM 1682 O O . GLN A 1 219 ? 16.340 10.240 2.175 1.00 80.88 219 GLN A O 1
ATOM 1687 N N . PRO A 1 220 ? 15.219 10.937 4.014 1.00 85.00 220 PRO A N 1
ATOM 1688 C CA . PRO A 1 220 ? 13.908 10.675 3.449 1.00 85.00 220 PRO A CA 1
ATOM 1689 C C . PRO A 1 220 ? 13.668 11.492 2.182 1.00 85.00 220 PRO 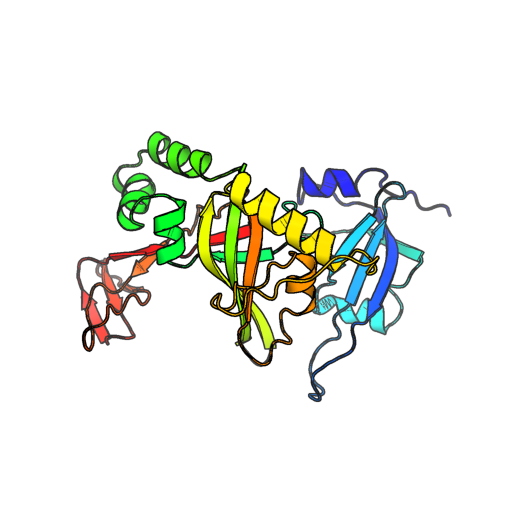A C 1
ATOM 1691 O O . PRO A 1 220 ? 13.944 12.691 2.151 1.00 85.00 220 PRO A O 1
ATOM 1694 N N . GLU A 1 221 ? 13.103 10.853 1.167 1.00 88.00 221 GLU A N 1
ATOM 1695 C CA . GLU A 1 221 ? 12.745 11.496 -0.091 1.00 88.00 221 GLU A CA 1
ATOM 1696 C C . GLU A 1 221 ? 11.223 11.556 -0.235 1.00 88.00 221 GLU A C 1
ATOM 1698 O O . GLU A 1 221 ? 10.524 10.571 0.018 1.00 88.00 221 GLU A O 1
ATOM 1703 N N . LEU A 1 222 ? 10.712 12.722 -0.634 1.00 90.81 222 LEU A N 1
ATOM 1704 C CA . LEU A 1 222 ? 9.312 12.912 -0.998 1.00 90.81 222 LEU A CA 1
ATOM 1705 C C . LEU A 1 222 ? 9.178 12.864 -2.516 1.00 90.81 222 LEU A C 1
ATOM 1707 O O . LEU A 1 222 ? 9.834 13.627 -3.224 1.00 90.81 222 LEU A O 1
ATOM 1711 N N . VAL A 1 223 ? 8.323 11.972 -3.001 1.00 90.38 223 VAL A N 1
ATOM 1712 C CA . VAL A 1 223 ? 8.129 11.714 -4.432 1.00 90.38 223 VAL A CA 1
ATOM 1713 C C . VAL A 1 223 ? 6.648 11.533 -4.735 1.00 90.38 223 VAL A C 1
ATOM 1715 O O . VAL A 1 223 ? 5.870 11.158 -3.855 1.00 90.38 223 VAL A O 1
ATOM 1718 N N . ILE A 1 224 ? 6.259 11.788 -5.981 1.00 90.44 224 ILE A N 1
ATOM 1719 C CA . ILE A 1 224 ? 4.924 11.467 -6.488 1.00 90.44 224 ILE A CA 1
ATOM 1720 C C . ILE A 1 224 ? 5.026 10.229 -7.374 1.00 90.44 224 ILE A C 1
ATOM 1722 O O . ILE A 1 224 ? 5.880 10.165 -8.255 1.00 90.44 224 ILE A O 1
ATOM 1726 N N . VAL A 1 225 ? 4.141 9.261 -7.156 1.00 88.19 225 VAL A N 1
ATOM 1727 C CA . VAL A 1 225 ? 3.986 8.076 -8.005 1.00 88.19 225 VAL A CA 1
ATOM 1728 C C . VAL A 1 225 ? 2.578 8.073 -8.559 1.00 88.19 225 VAL A C 1
ATOM 1730 O O . VAL A 1 225 ? 1.615 8.107 -7.796 1.00 88.19 225 VAL A O 1
ATOM 1733 N N . LYS A 1 226 ? 2.442 7.996 -9.882 1.00 88.25 226 LYS A N 1
ATOM 1734 C CA . LYS A 1 226 ? 1.158 7.679 -10.501 1.00 88.25 226 LYS A CA 1
ATOM 1735 C C . LYS A 1 226 ? 0.998 6.158 -10.520 1.00 88.25 226 LYS A C 1
ATOM 1737 O O . LYS A 1 226 ? 1.762 5.480 -11.199 1.00 88.25 226 LYS A O 1
ATOM 1742 N N . ALA A 1 227 ? 0.023 5.631 -9.784 1.00 83.31 227 ALA A N 1
ATOM 1743 C CA . ALA A 1 227 ? -0.242 4.192 -9.728 1.00 83.31 227 ALA A CA 1
ATOM 1744 C C . ALA A 1 227 ? -1.715 3.888 -9.426 1.00 83.31 227 ALA A C 1
ATOM 1746 O O . ALA A 1 227 ? -2.458 4.740 -8.927 1.00 83.31 227 ALA A O 1
ATOM 1747 N N . THR A 1 228 ? -2.128 2.655 -9.711 1.00 78.25 228 THR A N 1
ATOM 1748 C CA . THR A 1 228 ? -3.488 2.170 -9.449 1.00 78.25 228 THR A CA 1
ATOM 1749 C C . THR A 1 228 ? -3.538 1.420 -8.124 1.00 78.25 228 THR A C 1
ATOM 1751 O O . THR A 1 228 ? -2.840 0.421 -7.955 1.00 78.25 228 THR A O 1
ATOM 1754 N N . LEU A 1 229 ? -4.412 1.838 -7.200 1.00 74.81 229 LEU A N 1
ATOM 1755 C CA . LEU A 1 229 ? -4.654 1.042 -5.993 1.00 74.81 229 LEU A CA 1
ATOM 1756 C C . LEU A 1 229 ? -5.495 -0.168 -6.340 1.00 74.81 229 LEU A C 1
ATOM 1758 O O . LEU A 1 229 ? -6.515 -0.054 -7.003 1.00 74.81 229 LEU A O 1
ATOM 1762 N N . SER A 1 230 ? -5.100 -1.331 -5.866 1.00 66.50 230 SER A N 1
ATOM 1763 C CA . SER A 1 230 ? -5.574 -2.568 -6.467 1.00 66.50 230 SER A CA 1
ATOM 1764 C C . SER A 1 230 ? -5.818 -3.679 -5.462 1.00 66.50 230 SER A C 1
ATOM 1766 O O . SER A 1 230 ? -6.805 -4.404 -5.567 1.00 66.50 230 SER A O 1
ATOM 1768 N N . ILE A 1 231 ? -4.974 -3.752 -4.431 1.00 64.06 231 ILE A N 1
ATOM 1769 C CA . ILE A 1 231 ? -5.192 -4.571 -3.249 1.00 64.06 231 ILE A CA 1
ATOM 1770 C C . ILE A 1 231 ? -4.966 -3.706 -2.017 1.00 64.06 231 ILE A C 1
ATOM 1772 O O . ILE A 1 231 ? -3.954 -3.020 -1.864 1.00 64.06 231 ILE A O 1
ATOM 1776 N N . ILE A 1 232 ? -5.918 -3.801 -1.100 1.00 69.69 232 ILE A N 1
ATOM 1777 C CA . ILE A 1 232 ? -5.833 -3.240 0.240 1.00 69.69 232 ILE A CA 1
ATOM 1778 C C . ILE A 1 232 ? -5.913 -4.406 1.213 1.00 69.69 232 ILE A C 1
ATOM 1780 O O . ILE A 1 232 ? -6.840 -5.215 1.138 1.00 69.69 232 ILE A O 1
ATOM 1784 N N . ASN A 1 233 ? -4.977 -4.487 2.162 1.00 72.19 233 ASN A N 1
ATOM 1785 C CA . ASN A 1 233 ? -5.135 -5.412 3.275 1.00 72.19 233 ASN A CA 1
ATOM 1786 C C . ASN A 1 233 ? -6.260 -4.917 4.197 1.00 72.19 233 ASN A C 1
ATOM 1788 O O . ASN A 1 233 ? -6.051 -4.111 5.104 1.00 72.19 233 ASN A O 1
ATOM 1792 N N . THR A 1 234 ? -7.466 -5.433 3.972 1.00 76.25 234 THR A N 1
ATOM 1793 C CA . THR A 1 234 ? -8.644 -5.109 4.778 1.00 76.25 234 THR A CA 1
ATOM 1794 C C . THR A 1 234 ? -8.695 -5.885 6.089 1.00 76.25 234 THR A C 1
ATOM 1796 O O . THR A 1 234 ? -9.557 -5.595 6.913 1.00 76.25 234 THR A O 1
ATOM 1799 N N . ALA A 1 235 ? -7.817 -6.864 6.338 1.00 73.56 235 ALA A N 1
ATOM 1800 C CA . ALA A 1 235 ? -7.807 -7.613 7.596 1.00 73.56 235 ALA A CA 1
ATOM 1801 C C . ALA A 1 235 ? -7.291 -6.761 8.765 1.00 73.56 235 ALA A C 1
ATOM 1803 O O . ALA A 1 235 ? -7.830 -6.856 9.864 1.00 73.56 235 ALA A O 1
ATOM 1804 N N . SER A 1 236 ? -6.307 -5.895 8.505 1.00 75.62 236 SER A N 1
ATOM 1805 C CA . SER A 1 236 ? -5.643 -5.055 9.510 1.00 75.62 236 SER A CA 1
ATOM 1806 C C . SER A 1 236 ? -5.520 -3.598 9.044 1.00 75.62 236 SER A C 1
ATOM 1808 O O . SER A 1 236 ? -4.445 -3.012 9.097 1.00 75.62 236 SER A O 1
ATOM 1810 N N . PHE A 1 237 ? -6.617 -3.013 8.558 1.00 82.81 237 PHE A N 1
ATOM 1811 C CA . PHE A 1 237 ? -6.628 -1.665 7.969 1.00 82.81 237 PHE A CA 1
ATOM 1812 C C . PHE A 1 237 ? -6.534 -0.517 8.991 1.00 82.81 237 PHE A C 1
ATOM 1814 O O . PHE A 1 237 ? -6.266 0.630 8.630 1.00 82.81 237 PHE A O 1
ATOM 1821 N N . CYS A 1 238 ? -6.764 -0.790 10.273 1.00 91.06 238 CYS A N 1
ATOM 1822 C CA . CYS A 1 238 ? -6.669 0.200 11.340 1.00 91.06 238 CYS A CA 1
ATOM 1823 C C . CYS A 1 238 ? -6.211 -0.438 12.652 1.00 91.06 238 CYS A C 1
ATOM 1825 O O . CYS A 1 238 ? -6.314 -1.650 12.834 1.00 91.06 238 CYS A O 1
ATOM 1827 N N . TYR A 1 239 ? -5.772 0.399 13.586 1.00 90.31 239 TYR A N 1
ATOM 1828 C CA . TYR A 1 239 ? -5.398 -0.001 14.940 1.00 90.31 239 TYR A CA 1
ATOM 1829 C C . TYR A 1 239 ? -6.106 0.874 15.982 1.00 90.31 239 TYR A C 1
ATOM 1831 O O . TYR A 1 239 ? -6.468 2.022 15.702 1.00 90.31 239 TYR A O 1
ATOM 1839 N N . ALA A 1 240 ? -6.295 0.329 17.186 1.00 94.50 240 ALA A N 1
ATOM 1840 C CA . ALA A 1 240 ? -6.803 1.077 18.331 1.00 94.50 240 ALA A CA 1
ATOM 1841 C C . ALA A 1 240 ? -5.734 2.070 18.808 1.00 94.50 240 ALA A C 1
ATOM 1843 O O . ALA A 1 240 ? -4.604 1.685 19.108 1.00 94.50 240 ALA A O 1
ATOM 1844 N N . ALA A 1 241 ? -6.077 3.349 18.870 1.00 95.88 241 ALA A N 1
ATOM 1845 C CA . ALA A 1 241 ? -5.158 4.443 19.126 1.00 95.88 241 ALA A CA 1
ATOM 1846 C C . ALA A 1 241 ? -5.488 5.178 20.431 1.00 95.88 241 ALA A C 1
ATOM 1848 O O . ALA A 1 241 ? -6.644 5.281 20.850 1.00 95.88 241 ALA A O 1
ATOM 1849 N N . CYS A 1 242 ? -4.447 5.726 21.055 1.00 95.75 242 CYS A N 1
ATOM 1850 C CA . CYS A 1 242 ? -4.556 6.591 22.220 1.00 95.75 242 CYS A CA 1
ATOM 1851 C C . CYS A 1 242 ? -5.338 7.878 21.879 1.00 95.75 242 CYS A C 1
ATOM 1853 O O . CYS A 1 242 ? -4.888 8.633 21.003 1.00 95.75 242 CYS A O 1
ATOM 1855 N N . PRO A 1 243 ? -6.450 8.165 22.585 1.00 94.62 243 PRO A N 1
ATOM 1856 C CA . PRO A 1 243 ? -7.304 9.320 22.315 1.00 94.62 243 PRO A CA 1
ATOM 1857 C C . PRO A 1 243 ? -6.802 10.615 22.975 1.00 94.62 243 PRO A C 1
ATOM 1859 O O . PRO A 1 243 ? -7.384 11.676 22.766 1.00 94.62 243 PRO A O 1
ATOM 1862 N N . PHE A 1 244 ? -5.733 10.571 23.776 1.00 94.44 244 PHE A N 1
ATOM 1863 C CA . PHE A 1 244 ? -5.280 11.743 24.522 1.00 94.44 244 PHE A CA 1
ATOM 1864 C C . PHE A 1 244 ? -4.473 12.735 23.685 1.00 94.44 244 PHE A C 1
ATOM 1866 O O . PHE A 1 244 ? -3.635 12.361 22.859 1.00 94.44 244 PHE A O 1
ATOM 1873 N N . VAL A 1 245 ? -4.663 14.013 24.006 1.00 93.56 245 VAL A N 1
ATOM 1874 C CA . VAL A 1 245 ? -3.814 15.120 23.564 1.00 93.56 245 VAL A CA 1
ATOM 1875 C C . VAL A 1 245 ? -2.696 15.310 24.587 1.00 93.56 245 VAL A C 1
ATOM 1877 O O . VAL A 1 245 ? -2.955 15.500 25.773 1.00 93.56 245 VAL A O 1
ATOM 1880 N N . VAL A 1 246 ? -1.447 15.273 24.129 1.00 90.69 246 VAL A N 1
ATOM 1881 C CA . VAL A 1 246 ? -0.245 15.485 24.943 1.00 90.69 246 VAL A CA 1
ATOM 1882 C C . VAL A 1 246 ? 0.502 16.686 24.374 1.00 90.69 246 VAL A C 1
ATOM 1884 O O . VAL A 1 246 ? 0.818 16.712 23.188 1.00 90.69 246 VAL A O 1
ATOM 1887 N N . ASN A 1 247 ? 0.776 17.696 25.204 1.00 88.81 247 ASN A N 1
ATOM 1888 C CA . ASN A 1 247 ? 1.484 18.923 24.801 1.00 88.81 247 ASN A CA 1
ATOM 1889 C C . ASN A 1 247 ? 0.868 19.619 23.568 1.00 88.81 247 ASN A C 1
ATOM 1891 O O . ASN A 1 247 ? 1.578 20.093 22.686 1.00 88.81 247 ASN A O 1
ATOM 1895 N N . GLY A 1 248 ? -0.466 19.644 23.485 1.00 88.81 248 GLY A N 1
ATOM 1896 C CA . GLY A 1 248 ? -1.200 20.276 22.383 1.00 88.81 248 GLY A CA 1
ATOM 1897 C C . GLY A 1 248 ? -1.273 19.459 21.087 1.00 88.81 248 GLY A C 1
ATOM 1898 O O . GLY A 1 248 ? -1.857 19.937 20.123 1.00 88.81 248 GLY A O 1
ATOM 1899 N N . SER A 1 249 ? -0.726 18.237 21.051 1.00 90.00 249 SER A N 1
ATOM 1900 C CA . SER A 1 249 ? -0.787 17.337 19.888 1.00 90.00 249 SER A CA 1
ATOM 1901 C C . SER A 1 249 ? -1.444 15.998 20.233 1.00 90.00 249 SER A C 1
ATOM 1903 O O . SER A 1 249 ? -1.266 15.472 21.331 1.00 90.00 249 SER A O 1
ATOM 1905 N N . GLN A 1 250 ? -2.199 15.419 19.296 1.00 91.56 250 GLN A N 1
ATOM 1906 C CA . GLN A 1 250 ? -2.821 14.102 19.477 1.00 91.56 250 GLN A CA 1
ATOM 1907 C C . GLN A 1 250 ? -1.747 13.013 19.618 1.00 91.56 250 GLN A C 1
ATOM 1909 O O . GLN A 1 250 ? -0.856 12.920 18.776 1.00 91.56 250 GLN A O 1
ATOM 1914 N N . CYS A 1 251 ? -1.841 12.153 20.641 1.00 93.75 251 CYS A N 1
ATOM 1915 C CA . CYS A 1 251 ? -0.881 11.064 20.838 1.00 93.75 251 CYS A CA 1
ATOM 1916 C C . CYS A 1 251 ? -0.937 10.035 19.700 1.00 93.75 251 CYS A C 1
ATOM 1918 O O . CYS A 1 251 ? 0.085 9.738 19.087 1.00 93.75 251 CYS A O 1
ATOM 1920 N N . GLY A 1 252 ? -2.111 9.444 19.446 1.00 91.19 252 GLY A N 1
ATOM 1921 C CA . GLY A 1 252 ? -2.346 8.544 18.310 1.00 91.19 252 GLY A CA 1
ATOM 1922 C C . GLY A 1 252 ? -1.540 7.235 18.289 1.00 91.19 252 GLY A C 1
ATOM 1923 O O . GLY A 1 252 ? -1.651 6.483 17.317 1.00 91.19 252 GLY A O 1
ATOM 1924 N N . ARG A 1 253 ? -0.739 6.939 19.323 1.00 92.50 253 ARG A N 1
ATOM 1925 C CA . ARG A 1 253 ? 0.020 5.683 19.421 1.00 92.50 253 ARG A CA 1
ATOM 1926 C C . ARG A 1 253 ? -0.896 4.503 19.702 1.00 92.50 253 ARG A C 1
ATOM 1928 O O . ARG A 1 253 ? -1.954 4.660 20.306 1.00 92.50 253 ARG A O 1
ATOM 1935 N N . GLU A 1 254 ? -0.476 3.338 19.230 1.00 92.94 254 GLU A N 1
ATOM 1936 C CA . GLU A 1 254 ? -1.226 2.096 19.370 1.00 92.94 254 GLU A CA 1
ATOM 1937 C C . GLU A 1 254 ? -1.438 1.741 20.843 1.00 92.94 254 GLU A C 1
ATOM 1939 O O . GLU A 1 254 ? -0.516 1.822 21.659 1.00 92.94 254 GLU A O 1
ATOM 1944 N N . ALA A 1 255 ? -2.680 1.406 21.176 1.00 94.81 255 ALA A N 1
ATOM 1945 C CA . ALA A 1 255 ? -3.110 1.045 22.511 1.00 94.81 255 ALA A CA 1
ATOM 1946 C C . ALA A 1 255 ? -3.303 -0.471 22.596 1.00 94.81 255 ALA A C 1
ATOM 1948 O O . ALA A 1 255 ? -3.944 -1.078 21.738 1.00 94.81 255 ALA A O 1
ATOM 1949 N N . ALA A 1 256 ? -2.770 -1.078 23.652 1.00 93.50 256 ALA A N 1
ATOM 1950 C CA . ALA A 1 256 ? -2.957 -2.494 23.930 1.00 93.50 256 ALA A CA 1
ATOM 1951 C C . ALA A 1 256 ? -4.255 -2.706 24.710 1.00 93.50 256 ALA A C 1
ATOM 1953 O O . ALA A 1 256 ? -4.614 -1.889 25.561 1.00 93.50 256 ALA A O 1
ATOM 1954 N N . ARG A 1 257 ? -4.954 -3.808 24.433 1.00 93.06 257 ARG A N 1
ATOM 1955 C CA . ARG A 1 257 ? -6.135 -4.193 25.206 1.00 93.06 257 ARG A CA 1
ATOM 1956 C C . ARG A 1 257 ? -5.722 -5.067 26.384 1.00 93.06 257 ARG A C 1
ATOM 1958 O O . ARG A 1 257 ? -5.109 -6.114 26.187 1.00 93.06 257 ARG A O 1
ATOM 1965 N N . ASN A 1 258 ? -6.081 -4.643 27.586 1.00 92.44 258 ASN A N 1
ATOM 1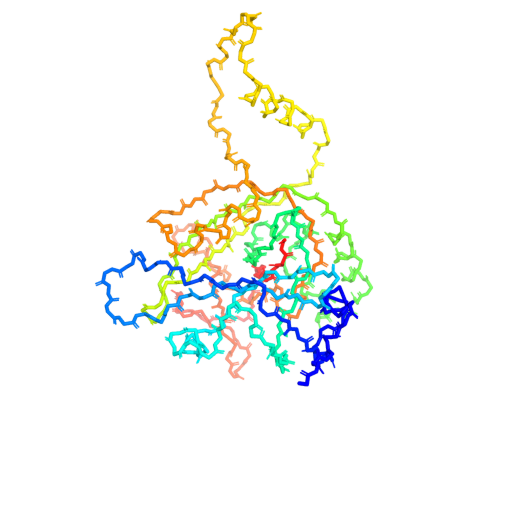966 C CA . ASN A 1 258 ? -5.843 -5.380 28.820 1.00 92.44 258 ASN A CA 1
ATOM 1967 C C . ASN A 1 258 ? -6.875 -6.507 29.008 1.00 92.44 258 ASN A C 1
ATOM 1969 O O . ASN A 1 258 ? -7.909 -6.559 28.335 1.00 92.44 258 ASN A O 1
ATOM 1973 N N . SER A 1 259 ? -6.605 -7.408 29.956 1.00 91.69 259 SER A N 1
ATOM 1974 C CA . SER A 1 259 ? -7.496 -8.527 30.305 1.00 91.69 259 SER A CA 1
ATOM 1975 C C . SER A 1 259 ? -8.844 -8.083 30.884 1.00 91.69 259 SER A C 1
ATOM 1977 O O . SER A 1 259 ? -9.834 -8.795 30.738 1.00 91.69 259 SER A O 1
ATOM 1979 N N . ASP A 1 260 ? -8.899 -6.898 31.492 1.00 91.75 260 ASP A N 1
ATOM 1980 C CA . ASP A 1 260 ? -10.112 -6.236 31.993 1.00 91.75 260 ASP A CA 1
ATOM 1981 C C . ASP A 1 260 ? -10.941 -5.556 30.880 1.00 91.75 260 ASP A C 1
ATOM 1983 O O . ASP A 1 260 ? -12.025 -5.028 31.127 1.00 91.75 260 ASP A O 1
ATOM 1987 N N . GLY A 1 261 ? -10.449 -5.583 29.637 1.00 89.88 261 GLY A N 1
ATOM 1988 C CA . GLY A 1 261 ? -11.089 -4.984 28.473 1.00 89.88 261 GLY A CA 1
ATOM 1989 C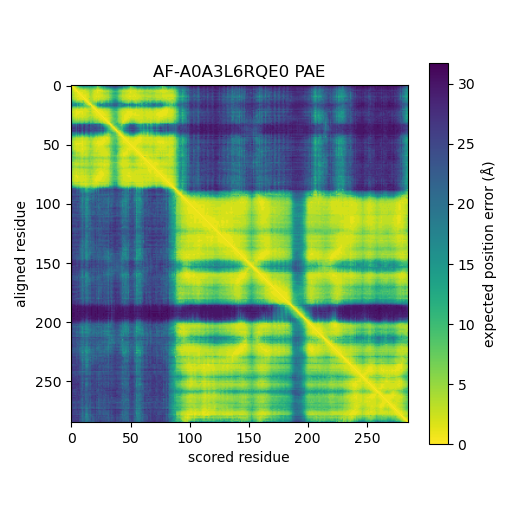 C . GLY A 1 261 ? -10.812 -3.492 28.282 1.00 89.88 261 GLY A C 1
ATOM 1990 O O . GLY A 1 261 ? -11.286 -2.951 27.277 1.00 89.88 261 GLY A O 1
ATOM 1991 N N . TRP A 1 262 ? -10.057 -2.850 29.182 1.00 94.75 262 TRP A N 1
ATOM 1992 C CA . TRP A 1 262 ? -9.623 -1.457 29.050 1.00 94.75 262 TRP A CA 1
ATOM 1993 C C . TRP A 1 262 ? -8.419 -1.355 28.111 1.00 94.75 262 TRP A C 1
ATOM 1995 O O . TRP A 1 262 ? -7.725 -2.333 27.828 1.00 94.75 262 TRP A O 1
ATOM 2005 N N . TRP A 1 263 ? -8.171 -0.154 27.605 1.00 95.44 263 TRP A N 1
ATOM 2006 C CA . TRP A 1 263 ? -7.059 0.139 26.711 1.00 95.44 263 TRP A CA 1
ATOM 2007 C C . TRP A 1 263 ? -5.936 0.824 27.471 1.00 95.44 263 TRP A C 1
ATOM 2009 O O . TRP A 1 263 ? -6.187 1.742 28.248 1.00 95.44 263 TRP A O 1
ATOM 2019 N N . HIS A 1 264 ? -4.699 0.418 27.214 1.00 95.88 264 HIS A N 1
ATOM 2020 C CA . HIS A 1 264 ? -3.514 1.023 27.801 1.00 95.88 264 HIS A CA 1
ATOM 2021 C C . HIS A 1 264 ? -2.573 1.545 26.715 1.00 95.88 264 HIS A C 1
ATOM 2023 O O . HIS A 1 264 ? -2.247 0.847 25.753 1.00 95.88 264 HIS A O 1
ATOM 2029 N N . CYS A 1 265 ? -2.115 2.785 26.875 1.00 96.25 265 CYS A N 1
ATOM 2030 C CA . CYS A 1 265 ? -1.110 3.389 26.011 1.00 96.25 265 CYS A CA 1
ATOM 2031 C C . CYS A 1 265 ? 0.227 3.477 26.749 1.00 96.25 265 CYS A C 1
ATOM 2033 O O . CYS A 1 265 ? 0.397 4.343 27.608 1.00 96.25 265 CYS A O 1
ATOM 2035 N N . ASN A 1 266 ? 1.209 2.674 26.326 1.00 94.00 266 ASN A N 1
ATOM 2036 C CA . ASN A 1 266 ? 2.570 2.679 26.889 1.00 94.00 266 ASN A CA 1
ATOM 2037 C C . ASN A 1 266 ? 3.265 4.044 26.769 1.00 94.00 266 ASN A C 1
ATOM 2039 O O . ASN A 1 266 ? 4.185 4.360 27.511 1.00 94.00 266 ASN A O 1
ATOM 2043 N N . SER A 1 267 ? 2.846 4.858 25.800 1.00 92.50 267 SER A N 1
ATOM 2044 C CA . SER A 1 267 ? 3.495 6.134 25.496 1.00 92.50 267 SER A CA 1
ATOM 2045 C C . SER A 1 267 ? 3.009 7.292 26.353 1.00 92.50 267 SER A C 1
ATOM 2047 O O . SER A 1 267 ? 3.793 8.174 26.684 1.00 92.50 267 SER A O 1
ATOM 2049 N N . CYS A 1 268 ? 1.723 7.299 26.699 1.00 93.56 268 CYS A N 1
ATOM 2050 C CA . CYS A 1 268 ? 1.165 8.240 27.669 1.00 93.56 268 CYS A CA 1
ATOM 2051 C C . CYS A 1 268 ? 1.247 7.695 29.096 1.00 93.56 268 CYS A C 1
ATOM 2053 O O . CYS A 1 268 ? 1.052 8.460 30.034 1.00 93.56 268 CYS A O 1
ATOM 2055 N N . ASN A 1 269 ? 1.501 6.390 29.244 1.00 94.75 269 ASN A N 1
ATOM 2056 C CA . ASN A 1 269 ? 1.361 5.643 30.486 1.00 94.75 269 ASN A CA 1
ATOM 2057 C C . ASN A 1 269 ? -0.024 5.860 31.125 1.00 94.75 269 ASN A C 1
ATOM 2059 O O . ASN A 1 269 ? -0.145 6.226 32.291 1.00 94.75 269 ASN A O 1
ATOM 2063 N N . GLN A 1 270 ? -1.077 5.709 30.317 1.00 94.12 270 GLN A N 1
ATOM 2064 C CA . GLN A 1 270 ? -2.464 5.950 30.721 1.00 94.12 270 GLN A CA 1
ATOM 2065 C C . GLN A 1 270 ? -3.365 4.799 30.287 1.00 94.12 270 GLN A C 1
ATOM 2067 O O . GLN A 1 270 ? -3.156 4.211 29.220 1.00 94.12 270 GLN A O 1
ATOM 2072 N N . THR A 1 271 ? -4.398 4.540 31.088 1.00 94.94 271 THR A N 1
ATOM 2073 C CA . THR A 1 271 ? -5.428 3.530 30.818 1.00 94.94 271 THR A CA 1
ATOM 2074 C C . THR A 1 271 ? -6.787 4.204 30.647 1.00 94.94 271 THR A C 1
ATOM 2076 O O . THR A 1 271 ? -7.116 5.143 31.368 1.00 94.94 271 THR A O 1
ATOM 2079 N N . PHE A 1 272 ? -7.572 3.752 29.674 1.00 95.06 272 PHE A N 1
ATOM 2080 C CA . PHE A 1 272 ? -8.833 4.372 29.281 1.00 95.06 272 PHE A CA 1
ATOM 2081 C C . PHE A 1 272 ? -9.828 3.336 28.756 1.00 95.06 272 PHE A C 1
ATOM 2083 O O . PHE A 1 272 ? -9.458 2.289 28.231 1.00 95.06 272 PHE A O 1
ATOM 2090 N N . VAL A 1 273 ? -11.119 3.634 28.897 1.00 93.12 273 VAL A N 1
ATOM 2091 C CA . VAL A 1 273 ? -12.201 2.697 28.552 1.00 93.12 273 VAL A CA 1
ATOM 2092 C C . VAL A 1 273 ? -12.455 2.659 27.043 1.00 93.12 273 VAL A C 1
ATOM 2094 O O . VAL A 1 273 ? -12.685 1.595 26.475 1.00 93.12 273 VAL A O 1
ATOM 2097 N N . THR A 1 274 ? -12.388 3.813 26.378 1.00 91.38 274 THR A N 1
ATOM 2098 C CA . THR A 1 274 ? -12.673 3.956 24.944 1.00 91.38 274 THR A CA 1
ATOM 2099 C C . THR A 1 274 ? -11.437 4.420 24.193 1.00 91.38 274 THR A C 1
ATOM 2101 O O . THR A 1 274 ? -10.846 5.431 24.565 1.00 91.38 274 THR A O 1
ATOM 2104 N N . CYS A 1 275 ? -11.074 3.718 23.124 1.00 92.38 275 CYS A N 1
ATOM 2105 C CA . CYS A 1 275 ? -10.014 4.130 22.210 1.00 92.38 275 CYS A CA 1
ATOM 2106 C C . CYS A 1 275 ? -10.566 4.905 21.003 1.00 92.38 275 CYS A C 1
ATOM 2108 O O . CYS A 1 275 ? -11.769 4.884 20.714 1.00 92.38 275 CYS A O 1
ATOM 2110 N N . ASP A 1 276 ? -9.656 5.566 20.293 1.00 93.12 276 ASP A N 1
ATOM 2111 C CA . ASP A 1 276 ? -9.878 5.978 18.909 1.00 93.12 276 ASP A CA 1
ATOM 2112 C C . ASP A 1 276 ? -9.368 4.899 17.950 1.00 93.12 276 ASP A C 1
ATOM 2114 O O . ASP A 1 276 ? -8.721 3.938 18.359 1.00 93.12 276 ASP A O 1
ATOM 2118 N N . TYR A 1 277 ? -9.636 5.066 16.657 1.00 94.62 277 TYR A N 1
ATOM 2119 C CA . TYR A 1 277 ? -9.076 4.220 15.607 1.00 94.62 277 TYR A CA 1
ATOM 2120 C C . TYR A 1 277 ? -8.341 5.087 14.598 1.00 94.62 277 TYR A C 1
ATOM 2122 O O . TYR A 1 277 ? -8.837 6.147 14.216 1.00 94.62 277 TYR A O 1
ATOM 2130 N N . ARG A 1 278 ? -7.170 4.627 14.153 1.00 94.81 278 ARG A N 1
ATOM 2131 C CA . ARG A 1 278 ? -6.384 5.275 13.094 1.00 94.81 278 ARG A CA 1
ATOM 2132 C C . ARG A 1 278 ? -6.058 4.268 12.002 1.00 94.81 278 ARG A C 1
ATOM 2134 O O . ARG A 1 278 ? -5.814 3.096 12.296 1.00 94.81 278 ARG A O 1
ATOM 2141 N N . TYR A 1 279 ? -6.058 4.721 10.750 1.00 91.38 279 TYR A N 1
ATOM 2142 C CA . TYR A 1 279 ? -5.662 3.875 9.627 1.00 91.38 279 TYR A CA 1
ATOM 2143 C C . TYR A 1 279 ? -4.177 3.521 9.722 1.00 91.38 279 TYR A C 1
ATOM 2145 O O . TYR A 1 279 ? -3.343 4.337 10.117 1.00 91.38 279 TYR A O 1
ATOM 2153 N N . ARG A 1 280 ? -3.870 2.281 9.355 1.00 82.06 280 ARG A N 1
ATOM 2154 C CA . ARG A 1 280 ? -2.522 1.790 9.074 1.00 82.06 280 ARG A CA 1
ATOM 2155 C C . ARG A 1 280 ? -2.696 0.670 8.073 1.00 82.06 280 ARG A C 1
ATOM 2157 O O . ARG A 1 280 ? -2.986 -0.459 8.450 1.00 82.06 280 ARG A O 1
ATOM 2164 N N . ILE A 1 281 ? -2.592 1.008 6.800 1.00 77.12 281 ILE A N 1
ATOM 2165 C CA . ILE A 1 281 ? -2.952 0.081 5.734 1.00 77.12 281 ILE A CA 1
ATOM 2166 C C . ILE A 1 281 ? -1.700 -0.298 4.999 1.00 77.12 281 ILE A C 1
ATOM 2168 O O . ILE A 1 281 ? -1.010 0.559 4.459 1.00 77.12 281 ILE A O 1
ATOM 2172 N N . LEU A 1 282 ? -1.432 -1.593 4.965 1.00 68.69 282 LEU A N 1
ATOM 2173 C CA . LEU A 1 282 ? -0.437 -2.126 4.062 1.00 68.69 282 LEU A CA 1
ATOM 2174 C C . LEU A 1 282 ? -1.089 -2.213 2.683 1.00 68.69 282 LEU A C 1
ATOM 2176 O O . LEU A 1 282 ? -2.061 -2.949 2.484 1.00 68.69 282 LEU A O 1
ATOM 2180 N N . SER A 1 283 ? -0.595 -1.375 1.780 1.00 59.12 283 SER A N 1
ATOM 2181 C CA . SER A 1 283 ? -1.070 -1.253 0.409 1.00 59.12 283 SER A CA 1
ATOM 2182 C C . SER A 1 283 ? 0.029 -1.651 -0.561 1.00 59.12 283 SER A C 1
ATOM 2184 O O . SER A 1 283 ? 1.222 -1.485 -0.284 1.00 59.12 283 SER A O 1
ATOM 2186 N N . GLN A 1 284 ? -0.407 -2.190 -1.687 1.00 57.97 284 GLN A N 1
ATOM 2187 C CA . GLN A 1 284 ? 0.436 -2.489 -2.827 1.00 57.97 284 GLN A CA 1
ATOM 2188 C C . GLN A 1 284 ? 0.061 -1.498 -3.932 1.00 57.97 284 GLN A C 1
ATOM 2190 O O . GLN A 1 284 ? -1.104 -1.464 -4.344 1.00 57.97 284 GLN A O 1
ATOM 2195 N N . LEU A 1 285 ? 1.031 -0.667 -4.323 1.00 54.09 285 LEU A N 1
ATOM 2196 C CA . LEU A 1 285 ? 0.935 0.325 -5.394 1.00 54.09 285 LEU A CA 1
ATOM 2197 C C . LEU A 1 285 ? 1.626 -0.166 -6.663 1.00 54.09 285 LEU A C 1
ATOM 2199 O O . LEU A 1 285 ? 2.740 -0.736 -6.524 1.00 54.09 285 LEU A O 1
#

Sequence (285 aa):
MAVDLSRGAVAAMSEQPPALRPVLQVADVQQLPWLSRSAASTPRCRLVLSDGVHCLQGLLVSGLAHLVADGALRRGTVLRLLEYQCSTLQDSTGMIYAVVSHEAGEELFGCKAKELYSLKHEKRDHAQFDDIIQRVLFQEYLWMLKAETETFNDEQLAKCTIIKAEKVNPSTESHHLLRVIGMLLPEGSGSTSANRGMAAELPWKTAAEITNVLGYLVQPELVIVKATLSIINTASFCYAACPFVVNGSQCGREAARNSDGWWHCNSCNQTFVTCDYRYRILSQL

InterPro domains:
  IPR012340 Nucleic acid-binding, OB-fold [G3DSA:2.40.50.140] (73-183)
  IPR012340 Nucleic acid-binding, OB-fold [G3DSA:2.40.50.140] (187-284)
  IPR012340 Nucleic acid-binding, OB-fold [SSF50249] (1-92)
  IPR012340 Nucleic acid-binding, OB-fold [SSF50249] (88-181)
  IPR012340 Nucleic acid-binding, OB-fold [SSF50249] (203-281)
  IPR013955 Replication factor A, C-terminal [PF08646] (88-177)
  IPR013955 Replication factor A, C-terminal [PF08646] (224-281)
  IPR047192 Replication factor A, C-terminal, eukaryotes [cd04476] (88-181)